Protein AF-0000000082374879 (afdb_homodimer)

Structure (mmCIF, N/CA/C/O backbone):
data_AF-0000000082374879-model_v1
#
loop_
_entity.id
_entity.type
_entity.pdbx_description
1 polymer 'Uncharacterized protein'
#
loop_
_atom_site.group_PDB
_atom_site.id
_atom_site.type_symbol
_atom_site.label_atom_id
_atom_site.label_alt_id
_atom_site.label_comp_id
_atom_site.label_asym_id
_atom_site.label_entity_id
_atom_site.label_seq_id
_atom_site.pdbx_PDB_ins_code
_atom_site.Cartn_x
_atom_site.Cartn_y
_atom_site.Cartn_z
_atom_site.occupancy
_atom_site.B_iso_or_equiv
_atom_site.auth_seq_id
_atom_site.auth_comp_id
_atom_site.auth_asym_id
_atom_site.auth_atom_id
_atom_site.pdbx_PDB_model_num
ATOM 1 N N . MET A 1 1 ? -19.125 17.047 -4.32 1 37.84 1 MET A N 1
ATOM 2 C CA . MET A 1 1 ? -17.891 16.422 -4.824 1 37.84 1 MET A CA 1
ATOM 3 C C . MET A 1 1 ? -17 17.469 -5.488 1 37.84 1 MET A C 1
ATOM 5 O O . MET A 1 1 ? -15.773 17.453 -5.301 1 37.84 1 MET A O 1
ATOM 9 N N . ALA A 1 2 ? -17.703 18.297 -6.137 1 49.97 2 ALA A N 1
ATOM 10 C CA . ALA A 1 2 ? -17.125 19.359 -6.949 1 49.97 2 ALA A CA 1
ATOM 11 C C . ALA A 1 2 ? -16.422 20.406 -6.074 1 49.97 2 ALA A C 1
ATOM 13 O O . ALA A 1 2 ? -15.359 20.906 -6.43 1 49.97 2 ALA A O 1
ATOM 14 N N . GLY A 1 3 ? -17.031 20.438 -5.004 1 45.62 3 GLY A N 1
ATOM 15 C CA . GLY A 1 3 ? -16.562 21.531 -4.164 1 45.62 3 GLY A CA 1
ATOM 16 C C . GLY A 1 3 ? -15.219 21.25 -3.516 1 45.62 3 GLY A C 1
ATOM 17 O O . GLY A 1 3 ? -14.375 22.156 -3.42 1 45.62 3 GLY A O 1
ATOM 18 N N . TRP A 1 4 ? -15.102 20.078 -2.977 1 50.03 4 TRP A N 1
ATOM 19 C CA . TRP A 1 4 ? -13.812 19.766 -2.359 1 50.03 4 TRP A CA 1
ATOM 20 C C . TRP A 1 4 ? -12.695 19.828 -3.389 1 50.03 4 TRP A C 1
ATOM 22 O O . TRP A 1 4 ? -11.609 20.328 -3.107 1 50.03 4 TRP A O 1
ATOM 32 N N . VAL A 1 5 ? -12.977 19.297 -4.527 1 53.19 5 VAL A N 1
ATOM 33 C CA . VAL A 1 5 ? -12.023 19.359 -5.625 1 53.19 5 VAL A CA 1
ATOM 34 C C . VAL A 1 5 ? -11.656 20.812 -5.906 1 53.19 5 VAL A C 1
ATOM 36 O O . VAL A 1 5 ? -10.492 21.141 -6.145 1 53.19 5 VAL A O 1
ATOM 39 N N . SER A 1 6 ? -12.695 21.516 -5.836 1 51.91 6 SER A N 1
ATOM 40 C CA . SER A 1 6 ? -12.469 22.938 -6.109 1 51.91 6 SER A CA 1
ATOM 41 C C . SER A 1 6 ? -11.594 23.578 -5.035 1 51.91 6 SER A C 1
ATOM 43 O O . SER A 1 6 ? -10.711 24.375 -5.34 1 51.91 6 SER A O 1
ATOM 45 N N . GLY A 1 7 ? -11.844 23.203 -3.895 1 47.69 7 GLY A N 1
ATOM 46 C CA . GLY A 1 7 ? -11.031 23.734 -2.816 1 47.69 7 GLY A CA 1
ATOM 47 C C . GLY A 1 7 ? -9.586 23.266 -2.857 1 47.69 7 GLY A C 1
ATOM 48 O O . GLY A 1 7 ? -8.664 24.047 -2.631 1 47.69 7 GLY A O 1
ATOM 49 N N . MET A 1 8 ? -9.477 22.016 -3.121 1 53.06 8 MET A N 1
ATOM 50 C CA . MET A 1 8 ? -8.117 21.5 -3.258 1 53.06 8 MET A CA 1
ATOM 51 C C . MET A 1 8 ? -7.395 22.172 -4.422 1 53.06 8 MET A C 1
ATOM 53 O O . MET A 1 8 ? -6.195 22.453 -4.336 1 53.06 8 MET A O 1
ATOM 57 N N . ARG A 1 9 ? -8.148 22.281 -5.531 1 53.12 9 ARG A N 1
ATOM 58 C CA . ARG A 1 9 ? -7.605 22.984 -6.691 1 53.12 9 ARG A CA 1
ATOM 59 C C . ARG A 1 9 ? -7.105 24.375 -6.312 1 53.12 9 ARG A C 1
ATOM 61 O O . ARG A 1 9 ? -6.059 24.812 -6.793 1 53.12 9 ARG A O 1
ATOM 68 N N . GLU A 1 10 ? -7.855 25 -5.52 1 53.22 10 GLU A N 1
ATOM 69 C CA . GLU A 1 10 ? -7.48 26.344 -5.113 1 53.22 10 GLU A CA 1
ATOM 70 C C . GLU A 1 10 ? -6.293 26.328 -4.156 1 53.22 10 GLU A C 1
ATOM 72 O O . GLU A 1 10 ? -5.43 27.203 -4.215 1 53.22 10 GLU A O 1
ATOM 77 N N . ALA A 1 11 ? -6.375 25.375 -3.328 1 49.66 11 ALA A N 1
ATOM 78 C CA . ALA A 1 11 ? -5.332 25.344 -2.309 1 49.66 11 ALA A CA 1
ATOM 79 C C . ALA A 1 11 ? -4.043 24.734 -2.863 1 49.66 11 ALA A C 1
ATOM 81 O O . ALA A 1 11 ? -2.947 25.219 -2.557 1 49.66 11 ALA A O 1
ATOM 82 N N . PHE A 1 12 ? -4.145 23.734 -3.605 1 55.62 12 PHE A N 1
ATOM 83 C CA . PHE A 1 12 ? -2.92 23.062 -4.012 1 55.62 12 PHE A CA 1
ATOM 84 C C . PHE A 1 12 ? -2.742 23.125 -5.527 1 55.62 12 PHE A C 1
ATOM 86 O O . PHE A 1 12 ? -1.648 22.875 -6.039 1 55.62 12 PHE A O 1
ATOM 93 N N . GLY A 1 13 ? -3.617 23.672 -6.254 1 58.91 13 GLY A N 1
ATOM 94 C CA . GLY A 1 13 ? -3.52 23.906 -7.684 1 58.91 13 GLY A CA 1
ATOM 95 C C . GLY A 1 13 ? -3.883 22.688 -8.508 1 58.91 13 GLY A C 1
ATOM 96 O O . GLY A 1 13 ? -3.932 21.562 -7.992 1 58.91 13 GLY A O 1
ATOM 97 N N . ALA A 1 14 ? -4.422 22.75 -9.617 1 65.38 14 ALA A N 1
ATOM 98 C CA . ALA A 1 14 ? -4.785 21.781 -10.641 1 65.38 14 ALA A CA 1
ATOM 99 C C . ALA A 1 14 ? -3.662 20.766 -10.852 1 65.38 14 ALA A C 1
ATOM 101 O O . ALA A 1 14 ? -3.92 19.578 -11.023 1 65.38 14 ALA A O 1
ATOM 102 N N . SER A 1 15 ? -2.518 21.234 -10.656 1 66.06 15 SER A N 1
ATOM 103 C CA . SER A 1 15 ? -1.356 20.375 -10.891 1 66.06 15 SER A CA 1
ATOM 104 C C . SER A 1 15 ? -1.232 19.312 -9.805 1 66.06 15 SER A C 1
ATOM 106 O O . SER A 1 15 ? -0.869 18.172 -10.094 1 66.06 15 SER A O 1
ATOM 108 N N . PHE A 1 16 ? -1.688 19.641 -8.617 1 70.12 16 PHE A N 1
ATOM 109 C CA . PHE A 1 16 ? -1.622 18.703 -7.508 1 70.12 16 PHE A CA 1
ATOM 110 C C . PHE A 1 16 ? -2.666 17.609 -7.668 1 70.12 16 PHE A C 1
ATOM 112 O O . PHE A 1 16 ? -2.371 16.422 -7.457 1 70.12 16 PHE A O 1
ATOM 119 N N . LEU A 1 17 ? -3.742 17.984 -8.125 1 72.69 17 LEU A N 1
ATOM 120 C CA . LEU A 1 17 ? -4.824 17.031 -8.289 1 72.69 17 LEU A CA 1
ATOM 121 C C . LEU A 1 17 ? -4.484 16 -9.375 1 72.69 17 LEU A C 1
ATOM 123 O O . LEU A 1 17 ? -4.812 14.82 -9.242 1 72.69 17 LEU A O 1
ATOM 127 N N . TRP A 1 18 ? -3.861 16.547 -10.305 1 75.56 18 TRP A N 1
ATOM 128 C CA . TRP A 1 18 ? -3.441 15.648 -11.375 1 75.56 18 TRP A CA 1
ATOM 129 C C . TRP A 1 18 ? -2.404 14.648 -10.867 1 75.56 18 TRP A C 1
ATOM 131 O O . TRP A 1 18 ? -2.449 13.469 -11.219 1 75.56 18 TRP A O 1
ATOM 141 N N . LEU A 1 19 ? -1.552 15.141 -10.016 1 70.81 19 LEU A N 1
ATOM 142 C CA . LEU A 1 19 ? -0.507 14.281 -9.477 1 70.81 19 LEU A CA 1
ATOM 143 C C . LEU A 1 19 ? -1.103 13.211 -8.562 1 70.81 19 LEU A C 1
ATOM 145 O O . LEU A 1 19 ? -0.754 12.031 -8.672 1 70.81 19 LEU A O 1
ATOM 149 N N . VAL A 1 20 ? -2.066 13.695 -7.797 1 73.44 20 VAL A N 1
ATOM 150 C CA . VAL A 1 20 ? -2.736 12.781 -6.875 1 73.44 20 VAL A CA 1
ATOM 151 C C . VAL A 1 20 ? -3.498 11.719 -7.664 1 73.44 20 VAL A C 1
ATOM 153 O O . VAL A 1 20 ? -3.391 10.523 -7.371 1 73.44 20 VAL A O 1
ATOM 156 N N . SER A 1 21 ? -4.156 12.18 -8.609 1 75.5 21 SER A N 1
ATOM 157 C CA . SER A 1 21 ? -4.957 11.266 -9.414 1 75.5 21 SER A CA 1
ATOM 158 C C . SER A 1 21 ? -4.078 10.258 -10.141 1 75.5 21 SER A C 1
ATOM 160 O O . SER A 1 21 ? -4.414 9.07 -10.211 1 75.5 21 SER A O 1
ATOM 162 N N . PHE A 1 22 ? -3.018 10.734 -10.609 1 75.25 22 PHE A N 1
ATOM 163 C CA . PHE A 1 22 ? -2.107 9.883 -11.359 1 75.25 22 PHE A CA 1
ATOM 164 C C . PHE A 1 22 ? -1.499 8.812 -10.453 1 75.25 22 PHE A C 1
ATOM 166 O O . PHE A 1 22 ? -1.432 7.641 -10.828 1 75.25 22 PHE A O 1
ATOM 173 N N . ILE A 1 23 ? -1.115 9.18 -9.359 1 76.5 23 ILE A N 1
ATOM 174 C CA . ILE A 1 23 ? -0.464 8.25 -8.438 1 76.5 23 ILE A CA 1
ATOM 175 C C . ILE A 1 23 ? -1.459 7.188 -7.988 1 76.5 23 ILE A C 1
ATOM 177 O O . ILE A 1 23 ? -1.156 5.992 -8.023 1 76.5 23 ILE A O 1
ATOM 181 N N . TYR A 1 24 ? -2.629 7.598 -7.664 1 76.94 24 TYR A N 1
ATOM 182 C CA . TYR A 1 24 ? -3.607 6.645 -7.148 1 76.94 24 TYR A CA 1
ATOM 183 C C . TYR A 1 24 ? -4.129 5.746 -8.258 1 76.94 24 TYR A C 1
ATOM 185 O O . TYR A 1 24 ? -4.477 4.586 -8.023 1 76.94 24 TYR A O 1
ATOM 193 N N . PHE A 1 25 ? -4.172 6.355 -9.43 1 73.56 25 PHE A N 1
ATOM 194 C CA . PHE A 1 25 ? -4.555 5.547 -10.586 1 73.56 25 PHE A CA 1
ATOM 195 C C . PHE A 1 25 ? -3.523 4.457 -10.852 1 73.56 25 PHE A C 1
ATOM 197 O O . PHE A 1 25 ? -3.881 3.299 -11.07 1 73.56 25 PHE A O 1
ATOM 204 N N . THR A 1 26 ? -2.314 4.785 -10.797 1 75.25 26 THR A N 1
ATOM 205 C CA . THR A 1 26 ? -1.243 3.818 -11.008 1 75.25 26 THR A CA 1
ATOM 206 C C . THR A 1 26 ? -1.236 2.771 -9.898 1 75.25 26 THR A C 1
ATOM 208 O O . THR A 1 26 ? -0.986 1.591 -10.148 1 75.25 26 THR A O 1
ATOM 211 N N . GLN A 1 27 ? -1.54 3.242 -8.688 1 75.12 27 GLN A N 1
ATOM 212 C CA . GLN A 1 27 ? -1.56 2.326 -7.555 1 75.12 27 GLN A CA 1
ATOM 213 C C . GLN A 1 27 ? -2.701 1.32 -7.68 1 75.12 27 GLN A C 1
ATOM 215 O O . GLN A 1 27 ? -2.59 0.186 -7.211 1 75.12 27 GLN A O 1
ATOM 220 N N . GLY A 1 28 ? -3.809 1.771 -8.344 1 71 28 GLY A N 1
ATOM 221 C CA . GLY A 1 28 ? -4.934 0.881 -8.586 1 71 28 GLY A CA 1
ATOM 222 C C . GLY A 1 28 ? -4.594 -0.27 -9.516 1 71 28 GLY A C 1
ATOM 223 O O . GLY A 1 28 ? -5.148 -1.363 -9.383 1 71 28 GLY A O 1
ATOM 224 N N . PHE A 1 29 ? -3.6 -0.056 -10.344 1 79.81 29 PHE A N 1
ATOM 225 C CA . PHE A 1 29 ? -3.254 -1.074 -11.328 1 79.81 29 PHE A CA 1
ATOM 226 C C . PHE A 1 29 ? -2.055 -1.893 -10.859 1 79.81 29 PHE A C 1
ATOM 228 O O . PHE A 1 29 ? -1.575 -2.768 -11.586 1 79.81 29 PHE A O 1
ATOM 235 N N . ARG A 1 30 ? -1.655 -1.547 -9.719 1 86.19 30 ARG A N 1
ATOM 236 C CA . ARG A 1 30 ? -0.499 -2.238 -9.156 1 86.19 30 ARG A CA 1
ATOM 237 C C . ARG A 1 30 ? -0.755 -3.738 -9.055 1 86.19 30 ARG A C 1
ATOM 239 O O . ARG A 1 30 ? 0.166 -4.543 -9.211 1 86.19 30 ARG A O 1
ATOM 246 N N . SER A 1 31 ? -2.02 -4.121 -8.891 1 87.88 31 SER A N 1
ATOM 247 C CA . SER A 1 31 ? -2.338 -5.535 -8.719 1 87.88 31 SER A CA 1
ATOM 248 C C . SER A 1 31 ? -2.057 -6.324 -9.992 1 87.88 31 SER A C 1
ATOM 250 O O . SER A 1 31 ? -1.668 -7.492 -9.93 1 87.88 31 SER A O 1
ATOM 252 N N . PHE A 1 32 ? -2.148 -5.684 -11.156 1 90.06 32 PHE A N 1
ATOM 253 C CA . PHE A 1 32 ? -1.921 -6.371 -12.422 1 90.06 32 PHE A CA 1
ATOM 254 C C . PHE A 1 32 ? -0.459 -6.777 -12.562 1 90.06 32 PHE A C 1
ATOM 256 O O . PHE A 1 32 ? -0.158 -7.922 -12.906 1 90.06 32 PHE A O 1
ATOM 263 N N . VAL A 1 33 ? 0.365 -5.887 -12.25 1 92.06 33 VAL A N 1
ATOM 264 C CA . VAL A 1 33 ? 1.791 -6.148 -12.414 1 92.06 33 VAL A CA 1
ATOM 265 C C . VAL A 1 33 ? 2.246 -7.199 -11.406 1 92.06 33 VAL A C 1
ATOM 267 O O . VAL A 1 33 ? 3.053 -8.078 -11.734 1 92.06 33 VAL A O 1
ATOM 270 N N . TRP A 1 34 ? 1.676 -7.133 -10.289 1 92.81 34 TRP A N 1
ATOM 271 C CA . TRP A 1 34 ? 2.105 -8.07 -9.258 1 92.81 34 TRP A CA 1
ATOM 272 C C . TRP A 1 34 ? 1.562 -9.469 -9.531 1 92.81 34 TRP A C 1
ATOM 274 O O . TRP A 1 34 ? 2.203 -10.469 -9.203 1 92.81 34 TRP A O 1
ATOM 284 N N . THR A 1 35 ? 0.378 -9.523 -10.141 1 93.56 35 THR A N 1
ATOM 285 C CA . THR A 1 35 ? -0.093 -10.828 -10.594 1 93.56 35 THR A CA 1
ATOM 286 C C . THR A 1 35 ? 0.84 -11.406 -11.648 1 93.56 35 THR A C 1
ATOM 288 O O . THR A 1 35 ? 1.186 -12.594 -11.602 1 93.56 35 THR A O 1
ATOM 291 N N . ALA A 1 36 ? 1.271 -10.57 -12.555 1 93.75 36 ALA A N 1
ATOM 292 C CA . ALA A 1 36 ? 2.219 -11.016 -13.578 1 93.75 36 ALA A CA 1
ATOM 293 C C . ALA A 1 36 ? 3.523 -11.492 -12.945 1 93.75 36 ALA A C 1
ATOM 295 O O . ALA A 1 36 ? 4.105 -12.492 -13.383 1 93.75 36 ALA A O 1
ATOM 296 N N . VAL A 1 37 ? 3.957 -10.805 -11.938 1 95.5 37 VAL A N 1
ATOM 297 C CA . VAL A 1 37 ? 5.184 -11.172 -11.242 1 95.5 37 VAL A CA 1
ATOM 298 C C . VAL A 1 37 ? 5.016 -12.539 -10.578 1 95.5 37 VAL A C 1
ATOM 300 O O . VAL A 1 37 ? 5.93 -13.367 -10.609 1 95.5 37 VAL A O 1
ATOM 303 N N . SER A 1 38 ? 3.854 -12.742 -9.969 1 94.38 38 SER A N 1
ATOM 304 C CA . SER A 1 38 ? 3.604 -14.016 -9.312 1 94.38 38 SER A CA 1
ATOM 305 C C . SER A 1 38 ? 3.691 -15.172 -10.305 1 94.38 38 SER A C 1
ATOM 307 O O . SER A 1 38 ? 4.254 -16.219 -9.992 1 94.38 38 SER A O 1
ATOM 309 N N . TYR A 1 39 ? 3.164 -14.992 -11.492 1 94.25 39 TYR A N 1
ATOM 310 C CA . TYR A 1 39 ? 3.227 -16.031 -12.516 1 94.25 39 TYR A CA 1
ATOM 311 C C . TYR A 1 39 ? 4.641 -16.172 -13.07 1 94.25 39 TYR A C 1
ATOM 313 O O . TYR A 1 39 ? 5.07 -17.266 -13.422 1 94.25 39 TYR A O 1
ATOM 321 N N . GLN A 1 40 ? 5.387 -15.039 -13.18 1 95.56 40 GLN A N 1
ATOM 322 C CA . GLN A 1 40 ? 6.785 -15.094 -13.586 1 95.56 40 GLN A CA 1
ATOM 323 C C . GLN A 1 40 ? 7.605 -15.961 -12.633 1 95.56 40 GLN A C 1
ATOM 325 O O . GLN A 1 40 ? 8.406 -16.781 -13.07 1 95.56 40 GLN A O 1
ATOM 330 N N . LEU A 1 41 ? 7.395 -15.836 -11.367 1 96.38 41 LEU A N 1
ATOM 331 C CA . LEU A 1 41 ? 8.148 -16.578 -10.359 1 96.38 41 LEU A CA 1
ATOM 332 C C . LEU A 1 41 ? 7.797 -18.062 -10.398 1 96.38 41 LEU A C 1
ATOM 334 O O . LEU A 1 41 ? 8.688 -18.906 -10.328 1 96.38 41 LEU A O 1
ATOM 338 N N . LYS A 1 42 ? 6.594 -18.297 -10.586 1 93.44 42 LYS A N 1
ATOM 339 C CA . LYS A 1 42 ? 6.113 -19.672 -10.438 1 93.44 42 LYS A CA 1
ATOM 340 C C . LYS A 1 42 ? 6.211 -20.438 -11.758 1 93.44 42 LYS A C 1
ATOM 342 O O . LYS A 1 42 ? 6.789 -21.516 -11.812 1 93.44 42 LYS A O 1
ATOM 347 N N . ASP A 1 43 ? 5.723 -19.938 -12.828 1 92.38 43 ASP A N 1
ATOM 348 C CA . ASP A 1 43 ? 5.551 -20.688 -14.078 1 92.38 43 ASP A CA 1
ATOM 349 C C . ASP A 1 43 ? 6.793 -20.562 -14.961 1 92.38 43 ASP A C 1
ATOM 351 O O . ASP A 1 43 ? 7.098 -21.484 -15.734 1 92.38 43 ASP A O 1
ATOM 355 N N . ILE A 1 44 ? 7.473 -19.453 -14.898 1 94.25 44 ILE A N 1
ATOM 356 C CA . ILE A 1 44 ? 8.609 -19.25 -15.789 1 94.25 44 ILE A CA 1
ATOM 357 C C . ILE A 1 44 ? 9.906 -19.609 -15.07 1 94.25 44 ILE A C 1
ATOM 359 O O . ILE A 1 44 ? 10.672 -20.453 -15.539 1 94.25 44 ILE A O 1
ATOM 363 N N . LEU A 1 45 ? 10.094 -19.031 -13.914 1 96 45 LEU A N 1
ATOM 364 C CA . LEU A 1 45 ? 11.312 -19.312 -13.164 1 96 45 LEU A CA 1
ATOM 365 C C . LEU A 1 45 ? 11.172 -20.625 -12.375 1 96 45 LEU A C 1
ATOM 367 O O . LEU A 1 45 ? 12.164 -21.172 -11.906 1 96 45 LEU A O 1
ATOM 371 N N . LYS A 1 46 ? 9.898 -21.109 -12.18 1 95.75 46 LYS A N 1
ATOM 372 C CA . LYS A 1 46 ? 9.578 -22.359 -11.508 1 95.75 46 LYS A CA 1
ATOM 373 C C . LYS A 1 46 ? 10.188 -22.406 -10.102 1 95.75 46 LYS A C 1
ATOM 375 O O . LYS A 1 46 ? 10.797 -23.406 -9.719 1 95.75 46 LYS A O 1
ATOM 380 N N . LEU A 1 47 ? 10.07 -21.344 -9.445 1 95.25 47 LEU A N 1
ATOM 381 C CA . LEU A 1 47 ? 10.586 -21.281 -8.078 1 95.25 47 LEU A CA 1
ATOM 382 C C . LEU A 1 47 ? 9.656 -22 -7.113 1 95.25 47 LEU A C 1
ATOM 384 O O . LEU A 1 47 ? 8.445 -22.062 -7.328 1 95.25 47 LEU A O 1
ATOM 388 N N . SER A 1 48 ? 10.289 -22.547 -6.117 1 94.81 48 SER A N 1
ATOM 389 C CA . SER A 1 48 ? 9.484 -23.094 -5.02 1 94.81 48 SER A CA 1
ATOM 390 C C . SER A 1 48 ? 8.75 -21.969 -4.277 1 94.81 48 SER A C 1
ATOM 392 O O . SER A 1 48 ? 9.117 -20.797 -4.387 1 94.81 48 SER A O 1
ATOM 394 N N . PRO A 1 49 ? 7.68 -22.344 -3.521 1 93.25 49 PRO A N 1
ATOM 395 C CA . PRO A 1 49 ? 6.965 -21.328 -2.736 1 93.25 49 PRO A CA 1
ATOM 396 C C . PRO A 1 49 ? 7.883 -20.578 -1.779 1 93.25 49 PRO A C 1
ATOM 398 O O . PRO A 1 49 ? 7.734 -19.359 -1.608 1 93.25 49 PRO A O 1
ATOM 401 N N . SER A 1 50 ? 8.789 -21.266 -1.193 1 93.81 50 SER A N 1
ATOM 402 C CA . SER A 1 50 ? 9.711 -20.641 -0.259 1 93.81 50 SER A CA 1
ATOM 403 C C . SER A 1 50 ? 10.641 -19.656 -0.975 1 93.81 50 SER A C 1
ATOM 405 O O . SER A 1 50 ? 10.906 -18.562 -0.476 1 93.81 50 SER A O 1
ATOM 407 N N . ALA A 1 51 ? 11.117 -20.031 -2.137 1 95.31 51 ALA A N 1
ATOM 408 C CA . ALA A 1 51 ? 11.984 -19.156 -2.92 1 95.31 51 ALA A CA 1
ATOM 409 C C . ALA A 1 51 ? 11.219 -17.938 -3.432 1 95.31 51 ALA A C 1
ATOM 411 O O . ALA A 1 51 ? 11.734 -16.812 -3.412 1 95.31 51 ALA A O 1
ATOM 412 N N . SER A 1 52 ? 9.992 -18.203 -3.912 1 95.38 52 SER A N 1
ATOM 413 C CA . SER A 1 52 ? 9.148 -17.094 -4.359 1 95.38 52 SER A CA 1
ATOM 414 C C . SER A 1 52 ? 8.867 -16.125 -3.221 1 95.38 52 SER A C 1
ATOM 416 O O . SER A 1 52 ? 8.898 -14.906 -3.42 1 95.38 52 SER A O 1
ATOM 418 N N . GLN A 1 53 ? 8.641 -16.672 -2.035 1 94.38 53 GLN A N 1
ATOM 419 C CA . GLN A 1 53 ? 8.367 -15.82 -0.875 1 94.38 53 GLN A CA 1
ATOM 420 C C . GLN A 1 53 ? 9.578 -14.969 -0.512 1 94.38 53 GLN A C 1
ATOM 422 O O . GLN A 1 53 ? 9.43 -13.836 -0.063 1 94.38 53 GLN A O 1
ATOM 427 N N . PHE A 1 54 ? 10.68 -15.523 -0.657 1 94.75 54 PHE A N 1
ATOM 428 C CA . PHE A 1 54 ? 11.898 -14.766 -0.361 1 94.75 54 PHE A CA 1
ATOM 429 C C . PHE A 1 54 ? 12.031 -13.578 -1.3 1 94.75 54 PHE A C 1
ATOM 431 O O . PHE A 1 54 ? 12.344 -12.469 -0.862 1 94.75 54 PHE A O 1
ATOM 438 N N . VAL A 1 55 ? 11.789 -13.758 -2.578 1 95.88 55 VAL A N 1
ATOM 439 C CA . VAL A 1 55 ? 11.852 -12.68 -3.559 1 95.88 55 VAL A CA 1
ATOM 440 C C . VAL A 1 55 ? 10.852 -11.594 -3.195 1 95.88 55 VAL A C 1
ATOM 442 O O . VAL A 1 55 ? 11.195 -10.406 -3.152 1 95.88 55 VAL A O 1
ATOM 445 N N . VAL A 1 56 ? 9.672 -12.031 -2.895 1 95.12 56 VAL A N 1
ATOM 446 C CA . VAL A 1 56 ? 8.594 -11.078 -2.623 1 95.12 56 VAL A CA 1
ATOM 447 C C . VAL A 1 56 ? 8.875 -10.352 -1.311 1 95.12 56 VAL A C 1
ATOM 449 O O . VAL A 1 56 ? 8.648 -9.141 -1.206 1 95.12 56 VAL A O 1
ATOM 452 N N . SER A 1 57 ? 9.344 -11.07 -0.335 1 93.75 57 SER A N 1
ATOM 453 C CA . SER A 1 57 ? 9.672 -10.453 0.946 1 93.75 57 SER A CA 1
ATOM 454 C C . SER A 1 57 ? 10.766 -9.398 0.789 1 93.75 57 SER A C 1
ATOM 456 O O . SER A 1 57 ? 10.68 -8.312 1.357 1 93.75 57 SER A O 1
ATOM 458 N N . MET A 1 58 ? 11.734 -9.734 0.078 1 94.25 58 MET A N 1
ATOM 459 C CA . MET A 1 58 ? 12.805 -8.773 -0.188 1 94.25 58 MET A CA 1
ATOM 460 C C . MET A 1 58 ? 12.281 -7.562 -0.944 1 94.25 58 MET A C 1
ATOM 462 O O . MET A 1 58 ? 12.664 -6.43 -0.65 1 94.25 58 MET A O 1
ATOM 466 N N . ALA A 1 59 ? 11.461 -7.828 -1.875 1 94.88 59 ALA A N 1
ATOM 467 C CA . ALA A 1 59 ? 10.898 -6.758 -2.693 1 94.88 59 ALA A CA 1
ATOM 468 C C . ALA A 1 59 ? 10.055 -5.809 -1.848 1 94.88 59 ALA A C 1
ATOM 470 O O . ALA A 1 59 ? 10.008 -4.602 -2.113 1 94.88 59 ALA A O 1
ATOM 471 N N . PHE A 1 60 ? 9.453 -6.305 -0.791 1 92.69 60 PHE A N 1
ATOM 472 C CA . PHE A 1 60 ? 8.516 -5.492 -0.021 1 92.69 60 PHE A CA 1
ATOM 473 C C . PHE A 1 60 ? 9.188 -4.93 1.227 1 92.69 60 PHE A C 1
ATOM 475 O O . PHE A 1 60 ? 8.562 -4.195 1.994 1 92.69 60 PHE A O 1
ATOM 482 N N . PHE A 1 61 ? 10.43 -5.117 1.343 1 90.56 61 PHE A N 1
ATOM 483 C CA . PHE A 1 61 ? 11.188 -4.664 2.504 1 90.56 61 PHE A CA 1
ATOM 484 C C . PHE A 1 61 ? 11.094 -3.148 2.646 1 90.56 61 PHE A C 1
ATOM 486 O O . PHE A 1 61 ? 10.961 -2.631 3.758 1 90.56 61 PHE A O 1
ATOM 493 N N . PRO A 1 62 ? 11.125 -2.371 1.631 1 91.31 62 PRO A N 1
ATOM 494 C CA . PRO A 1 62 ? 11.062 -0.912 1.746 1 91.31 62 PRO A CA 1
ATOM 495 C C . PRO A 1 62 ? 9.773 -0.431 2.412 1 91.31 62 PRO A C 1
ATOM 497 O O . PRO A 1 62 ? 9.75 0.643 3.018 1 91.31 62 PRO A O 1
ATOM 500 N N . TRP A 1 63 ? 8.75 -1.155 2.328 1 89 63 TRP A N 1
ATOM 501 C CA . TRP A 1 63 ? 7.465 -0.767 2.9 1 89 63 TRP A CA 1
ATOM 502 C C . TRP A 1 63 ? 7.508 -0.822 4.426 1 89 63 TRP A C 1
ATOM 504 O O . TRP A 1 63 ? 6.66 -0.231 5.098 1 89 63 TRP A O 1
ATOM 514 N N . SER A 1 64 ? 8.461 -1.52 4.98 1 84.12 64 SER A N 1
ATOM 515 C CA . SER A 1 64 ? 8.578 -1.65 6.43 1 84.12 64 SER A CA 1
ATOM 516 C C . SER A 1 64 ? 9.125 -0.374 7.059 1 84.12 64 SER A C 1
ATOM 518 O O . SER A 1 64 ? 8.906 -0.114 8.242 1 84.12 64 SER A O 1
ATOM 520 N N . ILE A 1 65 ? 9.742 0.429 6.27 1 84.31 65 ILE A N 1
ATOM 521 C CA . ILE A 1 65 ? 10.359 1.633 6.82 1 84.31 65 ILE A CA 1
ATOM 522 C C . ILE A 1 65 ? 9.734 2.869 6.18 1 84.31 65 ILE A C 1
ATOM 524 O O . ILE A 1 65 ? 10.367 3.926 6.109 1 84.31 65 ILE A O 1
ATOM 528 N N . LYS A 1 66 ? 8.516 2.791 5.723 1 86.19 66 LYS A N 1
ATOM 529 C CA . LYS A 1 66 ? 7.891 3.832 4.906 1 86.19 66 LYS A CA 1
ATOM 530 C C . LYS A 1 66 ? 7.742 5.133 5.691 1 86.19 66 LYS A C 1
ATOM 532 O O . LYS A 1 66 ? 7.855 6.223 5.125 1 86.19 66 LYS A O 1
ATOM 537 N N . PRO A 1 67 ? 7.598 5.121 7.113 1 84.75 67 PRO A N 1
ATOM 538 C CA . PRO A 1 67 ? 7.523 6.398 7.832 1 84.75 67 PRO A CA 1
ATOM 539 C C . PRO A 1 67 ? 8.797 7.23 7.684 1 84.75 67 PRO A C 1
ATOM 541 O O . PRO A 1 67 ? 8.734 8.461 7.727 1 84.75 67 PRO A O 1
ATOM 544 N N . LEU A 1 68 ? 9.828 6.559 7.492 1 85.88 68 LEU A N 1
ATOM 545 C CA . LEU A 1 68 ? 11.117 7.238 7.348 1 85.88 68 LEU A CA 1
ATOM 546 C C . LEU A 1 68 ? 11.125 8.125 6.105 1 85.88 68 LEU A C 1
ATOM 548 O O . LEU A 1 68 ? 11.711 9.211 6.117 1 85.88 68 LEU A O 1
ATOM 552 N N . TYR A 1 69 ? 10.5 7.707 5.07 1 91.56 69 TYR A N 1
ATOM 553 C CA . TYR A 1 69 ? 10.445 8.484 3.838 1 91.56 69 TYR A CA 1
ATOM 554 C C . TYR A 1 69 ? 9.641 9.758 4.031 1 91.56 69 TYR A C 1
ATOM 556 O O . TYR A 1 69 ? 9.945 10.797 3.432 1 91.56 69 TYR A O 1
ATOM 564 N N . GLY A 1 70 ? 8.641 9.633 4.832 1 87.56 70 GLY A N 1
ATOM 565 C CA . GLY A 1 70 ? 7.84 10.797 5.156 1 87.56 70 GLY A CA 1
ATOM 566 C C . GLY A 1 70 ? 8.609 11.844 5.945 1 87.56 70 GLY A C 1
ATOM 567 O O . GLY A 1 70 ? 8.516 13.039 5.656 1 87.56 70 GLY A O 1
ATOM 568 N N . ILE A 1 71 ? 9.297 11.312 6.883 1 84.56 71 ILE A N 1
ATOM 569 C CA . ILE A 1 71 ? 10.094 12.211 7.707 1 84.56 71 ILE A CA 1
ATOM 570 C C . ILE A 1 71 ? 11.164 12.883 6.852 1 84.56 71 ILE A C 1
ATOM 572 O O . ILE A 1 71 ? 11.391 14.094 6.957 1 84.56 71 ILE A O 1
ATOM 576 N N . LEU A 1 72 ? 11.758 12.125 6.027 1 88.06 72 LEU A N 1
ATOM 577 C CA . LEU A 1 72 ? 12.797 12.633 5.141 1 88.06 72 LEU A CA 1
ATOM 578 C C . LEU A 1 72 ? 12.258 13.742 4.246 1 88.06 72 LEU A C 1
ATOM 580 O O . LEU A 1 72 ? 12.891 14.797 4.105 1 88.06 72 LEU A O 1
ATOM 584 N N . SER A 1 73 ? 11.109 13.531 3.691 1 90.56 73 SER A N 1
ATOM 585 C CA . SER A 1 73 ? 10.531 14.5 2.764 1 90.56 73 SER A CA 1
ATOM 586 C C . SER A 1 73 ? 10.055 15.75 3.494 1 90.56 73 SER A C 1
ATOM 588 O O . SER A 1 73 ? 9.977 16.828 2.9 1 90.56 73 SER A O 1
ATOM 590 N N . ASP A 1 74 ? 9.828 15.648 4.75 1 86.88 74 ASP A N 1
ATOM 591 C CA . ASP A 1 74 ? 9.32 16.781 5.527 1 86.88 74 ASP A CA 1
ATOM 592 C C . ASP A 1 74 ? 10.461 17.594 6.113 1 86.88 74 ASP A C 1
ATOM 594 O O . ASP A 1 74 ? 10.305 18.797 6.387 1 86.88 74 ASP A O 1
ATOM 598 N N . CYS A 1 75 ? 11.555 16.922 6.34 1 83.75 75 CYS A N 1
ATOM 599 C CA . CYS A 1 75 ? 12.609 17.609 7.094 1 83.75 75 CYS A CA 1
ATOM 600 C C . CYS A 1 75 ? 13.703 18.109 6.164 1 83.75 75 CYS A C 1
ATOM 602 O O . CYS A 1 75 ? 14.375 19.094 6.473 1 83.75 75 CYS A O 1
ATOM 604 N N . ILE A 1 76 ? 13.961 17.453 5.098 1 86.44 76 ILE A N 1
ATOM 605 C CA . ILE A 1 76 ? 15.078 17.797 4.227 1 86.44 76 ILE A CA 1
ATOM 606 C C . ILE A 1 76 ? 14.555 18.312 2.889 1 86.44 76 ILE A C 1
ATOM 608 O O . ILE A 1 76 ? 14.023 17.531 2.086 1 86.44 76 ILE A O 1
ATOM 612 N N . PRO A 1 77 ? 14.797 19.578 2.652 1 86.38 77 PRO A N 1
ATOM 613 C CA . PRO A 1 77 ? 14.344 20.094 1.359 1 86.38 77 PRO A CA 1
ATOM 614 C C . PRO A 1 77 ? 15.297 19.734 0.217 1 86.38 77 PRO A C 1
ATOM 616 O O . PRO A 1 77 ? 16.5 19.594 0.432 1 86.38 77 PRO A O 1
ATOM 619 N N . ILE A 1 78 ? 14.789 19.406 -0.816 1 85.56 78 ILE A N 1
ATOM 620 C CA . ILE A 1 78 ? 15.539 19.219 -2.053 1 85.56 78 ILE A CA 1
ATOM 621 C C . ILE A 1 78 ? 15.242 20.359 -3.02 1 85.56 78 ILE A C 1
ATOM 623 O O . ILE A 1 78 ? 14.102 20.531 -3.457 1 85.56 78 ILE A O 1
ATOM 627 N N . GLY A 1 79 ? 16.266 21.188 -3.385 1 85.88 79 GLY A N 1
ATOM 628 C CA . GLY A 1 79 ? 16.047 22.328 -4.258 1 85.88 79 GLY A CA 1
ATOM 629 C C . GLY A 1 79 ? 15.125 23.375 -3.668 1 85.88 79 GLY A C 1
ATOM 630 O O . GLY A 1 79 ? 14.305 23.953 -4.379 1 85.88 79 GLY A O 1
ATOM 631 N N . GLY A 1 80 ? 15.031 23.438 -2.385 1 81.5 80 GLY A N 1
ATOM 632 C CA . GLY A 1 80 ? 14.234 24.453 -1.7 1 81.5 80 GLY A CA 1
ATOM 633 C C . GLY A 1 80 ? 12.797 24.031 -1.472 1 81.5 80 GLY A C 1
ATOM 634 O O . GLY A 1 80 ? 12.023 24.75 -0.85 1 81.5 80 GLY A O 1
ATOM 635 N N . ARG A 1 81 ? 12.469 22.953 -2.045 1 84.69 81 ARG A N 1
ATOM 636 C CA . ARG A 1 81 ? 11.094 22.484 -1.873 1 84.69 81 ARG A CA 1
ATOM 637 C C . ARG A 1 81 ? 11.047 21.188 -1.081 1 84.69 81 ARG A C 1
ATOM 639 O O . ARG A 1 81 ? 11.969 20.375 -1.165 1 84.69 81 ARG A O 1
ATOM 646 N N . LYS A 1 82 ? 9.977 21.25 -0.357 1 85.81 82 LYS A N 1
ATOM 647 C CA . LYS A 1 82 ? 9.734 20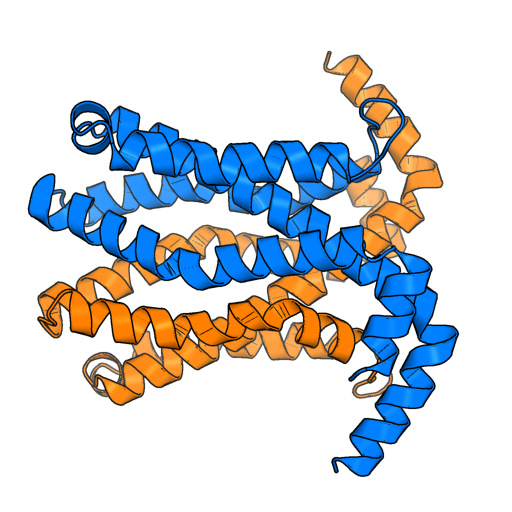.016 0.385 1 85.81 82 LYS A CA 1
ATOM 648 C C . LYS A 1 82 ? 8.711 19.141 -0.334 1 85.81 82 LYS A C 1
ATOM 650 O O . LYS A 1 82 ? 8.086 19.578 -1.304 1 85.81 82 LYS A O 1
ATOM 655 N N . ARG A 1 83 ? 8.672 17.859 -0.116 1 87.5 83 ARG A N 1
ATOM 656 C CA . ARG A 1 83 ? 7.754 16.766 -0.467 1 87.5 83 ARG A CA 1
ATOM 657 C C . ARG A 1 83 ? 7.672 16.594 -1.979 1 87.5 83 ARG A C 1
ATOM 659 O O . ARG A 1 83 ? 7.695 15.469 -2.48 1 87.5 83 ARG A O 1
ATOM 666 N N . VAL A 1 84 ? 7.59 17.797 -2.812 1 85.88 84 VAL A N 1
ATOM 667 C CA . VAL A 1 84 ? 7.316 17.703 -4.242 1 85.88 84 VAL A CA 1
ATOM 668 C C . VAL A 1 84 ? 8.477 17 -4.945 1 85.88 84 VAL A C 1
ATOM 670 O O . VAL A 1 84 ? 8.266 16.047 -5.699 1 85.88 84 VAL A O 1
ATOM 673 N N . PRO A 1 85 ? 9.68 17.438 -4.695 1 91 85 PRO A N 1
ATOM 674 C CA . PRO A 1 85 ? 10.789 16.734 -5.34 1 91 85 PRO A CA 1
ATOM 675 C C . PRO A 1 85 ? 10.852 15.258 -4.945 1 91 85 PRO A C 1
ATOM 677 O O . PRO A 1 85 ? 11.203 14.406 -5.766 1 91 85 PRO A O 1
ATOM 680 N N . TYR A 1 86 ? 10.555 14.922 -3.744 1 92.56 86 TYR A N 1
ATOM 681 C CA . TYR A 1 86 ? 10.523 13.539 -3.295 1 92.56 86 TYR A CA 1
ATOM 682 C C . TYR A 1 86 ? 9.461 12.742 -4.047 1 92.56 86 TYR A C 1
ATOM 684 O O . TYR A 1 86 ? 9.68 11.586 -4.41 1 92.56 86 TYR A O 1
ATOM 692 N N . LEU A 1 87 ? 8.359 13.367 -4.25 1 90.88 87 LEU A N 1
ATOM 693 C CA . LEU A 1 87 ? 7.266 12.703 -4.957 1 90.88 87 LEU A CA 1
ATOM 694 C C . LEU A 1 87 ? 7.648 12.422 -6.406 1 90.88 87 LEU A C 1
ATOM 696 O O . LEU A 1 87 ? 7.34 11.352 -6.938 1 90.88 87 LEU A O 1
ATOM 700 N N . VAL A 1 88 ? 8.289 13.359 -7.012 1 88.19 88 VAL A N 1
ATOM 701 C CA . VAL A 1 88 ? 8.711 13.211 -8.398 1 88.19 88 VAL A CA 1
ATOM 702 C C . VAL A 1 88 ? 9.727 12.07 -8.516 1 88.19 88 VAL A C 1
ATOM 704 O O . VAL A 1 88 ? 9.57 11.172 -9.336 1 88.19 88 VAL A O 1
ATOM 707 N N . ILE A 1 89 ? 10.688 12.086 -7.672 1 93.12 89 ILE A N 1
ATOM 708 C CA . ILE A 1 89 ? 11.719 11.062 -7.676 1 93.12 89 ILE A CA 1
ATOM 709 C C . ILE A 1 89 ? 11.102 9.695 -7.387 1 93.12 89 ILE A C 1
ATOM 711 O O . ILE A 1 89 ? 11.391 8.711 -8.07 1 93.12 89 ILE A O 1
ATOM 715 N N . ALA A 1 90 ? 10.266 9.672 -6.406 1 93.56 90 ALA A N 1
ATOM 716 C CA . ALA A 1 90 ? 9.609 8.43 -6 1 93.56 90 ALA A CA 1
ATOM 717 C C . ALA A 1 90 ? 8.766 7.859 -7.137 1 93.56 90 ALA A C 1
ATOM 719 O O . ALA A 1 90 ? 8.742 6.645 -7.352 1 93.56 90 ALA A O 1
ATOM 720 N N . THR A 1 91 ? 8.078 8.75 -7.863 1 89.06 91 THR A N 1
ATOM 721 C CA . THR A 1 91 ? 7.23 8.312 -8.961 1 89.06 91 THR A CA 1
ATOM 722 C C . THR A 1 91 ? 8.07 7.715 -10.094 1 89.06 91 THR A C 1
ATOM 724 O O . THR A 1 91 ? 7.707 6.684 -10.664 1 89.06 91 THR A O 1
ATOM 727 N N . ILE A 1 92 ? 9.117 8.281 -10.383 1 90.56 92 ILE A N 1
ATOM 728 C CA . ILE A 1 92 ? 10.016 7.773 -11.414 1 90.56 92 ILE A CA 1
ATOM 729 C C . ILE A 1 92 ? 10.578 6.418 -10.977 1 90.56 92 ILE A C 1
ATOM 731 O O . ILE A 1 92 ? 10.578 5.461 -11.758 1 90.56 92 ILE A O 1
ATOM 735 N N . LEU A 1 93 ? 11 6.359 -9.758 1 94.06 93 LEU A N 1
ATOM 736 C CA . LEU A 1 93 ? 11.578 5.125 -9.234 1 94.06 93 LEU A CA 1
ATOM 737 C C . LEU A 1 93 ? 10.539 4.012 -9.195 1 94.06 93 LEU A C 1
ATOM 739 O O . LEU A 1 93 ? 10.875 2.832 -9.305 1 94.06 93 LEU A O 1
ATOM 743 N N . SER A 1 94 ? 9.297 4.359 -9.016 1 92.81 94 SER A N 1
ATOM 744 C CA . SER A 1 94 ? 8.242 3.361 -8.93 1 92.81 94 SER A CA 1
ATOM 745 C C . SER A 1 94 ? 7.844 2.854 -10.312 1 92.81 94 SER A C 1
ATOM 747 O O . SER A 1 94 ? 7.344 1.736 -10.453 1 92.81 94 SER A O 1
ATOM 749 N N . LEU A 1 95 ? 8.078 3.633 -11.352 1 90.31 95 LEU A N 1
ATOM 750 C CA . LEU A 1 95 ? 7.586 3.293 -12.68 1 90.31 95 LEU A CA 1
ATOM 751 C C . LEU A 1 95 ? 8.695 2.693 -13.539 1 90.31 95 LEU A C 1
ATOM 753 O O . LEU A 1 95 ? 8.469 1.709 -14.242 1 90.31 95 LEU A O 1
ATOM 757 N N . PHE A 1 96 ? 9.875 3.154 -13.43 1 93.44 96 PHE A N 1
ATOM 758 C CA . PHE A 1 96 ? 10.977 2.832 -14.336 1 93.44 96 PHE A CA 1
ATOM 759 C C . PHE A 1 96 ? 11.336 1.353 -14.25 1 93.44 96 PHE A C 1
ATOM 761 O O . PHE A 1 96 ? 11.57 0.706 -15.273 1 93.44 96 PHE A O 1
ATOM 768 N N . PRO A 1 97 ? 11.391 0.788 -13.133 1 96.19 97 PRO A N 1
ATOM 769 C CA . PRO A 1 97 ? 11.734 -0.635 -13.07 1 96.19 97 PRO A CA 1
ATOM 770 C C . PRO A 1 97 ? 10.758 -1.513 -13.852 1 96.19 97 PRO A C 1
ATOM 772 O O . PRO A 1 97 ? 11.164 -2.521 -14.43 1 96.19 97 PRO A O 1
ATOM 775 N N . TRP A 1 98 ? 9.516 -1.161 -13.898 1 94.38 98 TRP A N 1
ATOM 776 C CA . TRP A 1 98 ? 8.531 -1.948 -14.641 1 94.38 98 TRP A CA 1
ATOM 777 C C . TRP A 1 98 ? 8.844 -1.945 -16.125 1 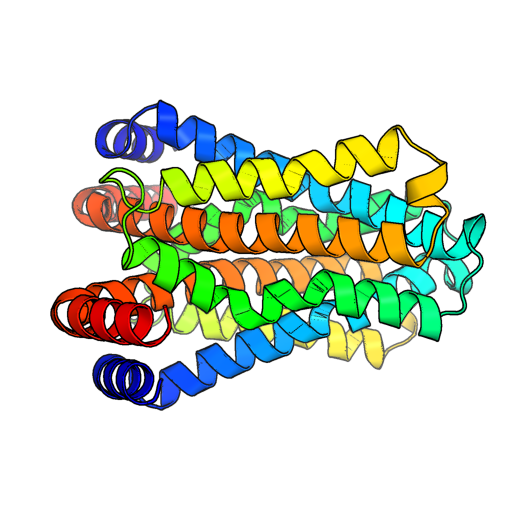94.38 98 TRP A C 1
ATOM 779 O O . TRP A 1 98 ? 8.672 -2.961 -16.812 1 94.38 98 TRP A O 1
ATOM 789 N N . VAL A 1 99 ? 9.273 -0.837 -16.609 1 93.94 99 VAL A N 1
ATOM 790 C CA . VAL A 1 99 ? 9.609 -0.724 -18.031 1 93.94 99 VAL A CA 1
ATOM 791 C C . VAL A 1 99 ? 10.781 -1.647 -18.359 1 93.94 99 VAL A C 1
ATOM 793 O O . VAL A 1 99 ? 10.742 -2.393 -19.344 1 93.94 99 VAL A O 1
ATOM 796 N N . PHE A 1 100 ? 11.766 -1.703 -17.547 1 95.5 100 PHE A N 1
ATOM 797 C CA . PHE A 1 100 ? 12.93 -2.549 -17.75 1 95.5 100 PHE A CA 1
ATOM 798 C C . PHE A 1 100 ? 12.555 -4.023 -17.672 1 95.5 100 PHE A C 1
ATOM 800 O O . PHE A 1 100 ? 12.945 -4.816 -18.531 1 95.5 100 PHE A O 1
ATOM 807 N N . LEU A 1 101 ? 11.805 -4.344 -16.703 1 96.31 101 LEU A N 1
ATOM 808 C CA . LEU A 1 101 ? 11.414 -5.738 -16.531 1 96.31 101 LEU A CA 1
ATOM 809 C C . LEU A 1 101 ? 10.469 -6.188 -17.641 1 96.31 101 LEU A C 1
ATOM 811 O O . LEU A 1 101 ? 10.469 -7.363 -18.016 1 96.31 101 LEU A O 1
ATOM 815 N N . GLY A 1 102 ? 9.672 -5.301 -18.141 1 94.56 102 GLY A N 1
ATOM 816 C CA . GLY A 1 102 ? 8.734 -5.633 -19.203 1 94.56 102 GLY A CA 1
ATOM 817 C C . GLY A 1 102 ? 9.398 -5.809 -20.562 1 94.56 102 GLY A C 1
ATOM 818 O O . GLY A 1 102 ? 8.992 -6.66 -21.359 1 94.56 102 GLY A O 1
ATOM 819 N N . VAL A 1 103 ? 10.469 -5.078 -20.812 1 94.69 103 VAL A N 1
ATOM 820 C CA . VAL A 1 103 ? 11.07 -5.047 -22.141 1 94.69 103 VAL A CA 1
ATOM 821 C C . VAL A 1 103 ? 12.25 -6.016 -22.203 1 94.69 103 VAL A C 1
ATOM 823 O O . VAL A 1 103 ? 12.461 -6.68 -23.219 1 94.69 103 VAL A O 1
ATOM 826 N N . ILE A 1 104 ? 13.023 -6.129 -21.172 1 96.25 104 ILE A N 1
ATOM 827 C CA . ILE A 1 104 ? 14.25 -6.914 -21.172 1 96.25 104 ILE A CA 1
ATOM 828 C C . ILE A 1 104 ? 14.008 -8.258 -20.484 1 96.25 104 ILE A C 1
ATOM 830 O O . ILE A 1 104 ? 13.984 -8.336 -19.25 1 96.25 104 ILE A O 1
ATOM 834 N N . SER A 1 105 ? 13.938 -9.289 -21.234 1 94.81 105 SER A N 1
ATOM 835 C CA . SER A 1 105 ? 13.625 -10.617 -20.719 1 94.81 105 SER A CA 1
ATOM 836 C C . SER A 1 105 ? 14.766 -11.172 -19.875 1 94.81 105 SER A C 1
ATOM 838 O O . SER A 1 105 ? 14.539 -11.914 -18.922 1 94.81 105 SER A O 1
ATOM 840 N N . SER A 1 106 ? 15.961 -10.773 -20.156 1 95.62 106 SER A N 1
ATOM 841 C CA . SER A 1 106 ? 17.109 -11.266 -19.406 1 95.62 106 SER A CA 1
ATOM 842 C C . SER A 1 106 ? 17.062 -10.789 -17.953 1 95.62 106 SER A C 1
ATOM 844 O O . SER A 1 106 ? 17.484 -11.508 -17.047 1 95.62 106 SER A O 1
ATOM 846 N N . LEU A 1 107 ? 16.562 -9.617 -17.75 1 94.94 107 LEU A N 1
ATOM 847 C CA . LEU A 1 107 ? 16.422 -9.078 -16.406 1 94.94 107 LEU A CA 1
ATOM 848 C C . LEU A 1 107 ? 15.289 -9.766 -15.656 1 94.94 107 LEU A C 1
ATOM 850 O O . LEU A 1 107 ? 15.422 -10.102 -14.477 1 94.94 107 LEU A O 1
ATOM 854 N N . ARG A 1 108 ? 14.242 -10.016 -16.359 1 94.81 108 ARG A N 1
ATOM 855 C CA . ARG A 1 108 ? 13.055 -10.609 -15.758 1 94.81 108 ARG A CA 1
ATOM 856 C C . ARG A 1 108 ? 13.289 -12.078 -15.422 1 94.81 108 ARG A C 1
ATOM 858 O O . ARG A 1 108 ? 12.719 -12.602 -14.461 1 94.81 108 ARG A O 1
ATOM 865 N N . ASN A 1 109 ? 14.164 -12.727 -16.203 1 96.19 109 ASN A N 1
ATOM 866 C CA . ASN A 1 109 ? 14.391 -14.156 -16.031 1 96.19 109 ASN A CA 1
ATOM 867 C C . ASN A 1 109 ? 15.555 -14.422 -15.078 1 96.19 109 ASN A C 1
ATOM 869 O O . ASN A 1 109 ? 15.852 -15.578 -14.766 1 96.19 109 ASN A O 1
ATOM 873 N N . SER A 1 110 ? 16.141 -13.383 -14.586 1 95.88 110 SER A N 1
ATOM 874 C CA . SER A 1 110 ? 17.188 -13.516 -13.586 1 95.88 110 SER A CA 1
ATOM 875 C C . SER A 1 110 ? 16.641 -13.289 -12.18 1 95.88 110 SER A C 1
ATOM 877 O O . SER A 1 110 ? 16.047 -12.25 -11.898 1 95.88 110 SER A O 1
ATOM 879 N N . TYR A 1 111 ? 16.906 -14.219 -11.367 1 96.06 111 TYR A N 1
ATOM 880 C CA . TYR A 1 111 ? 16.438 -14.18 -9.984 1 96.06 111 TYR A CA 1
ATOM 881 C C . TYR A 1 111 ? 16.906 -12.898 -9.297 1 96.06 111 TYR A C 1
ATOM 883 O O . TYR A 1 111 ? 16.094 -12.188 -8.695 1 96.06 111 TYR A O 1
ATOM 891 N N . ASN A 1 112 ? 18.141 -12.594 -9.445 1 96.31 112 ASN A N 1
ATOM 892 C CA . ASN A 1 112 ? 18.734 -11.461 -8.75 1 96.31 112 ASN A CA 1
ATOM 893 C C . ASN A 1 112 ? 18.25 -10.133 -9.32 1 96.31 112 ASN A C 1
ATOM 895 O O . ASN A 1 112 ? 17.844 -9.242 -8.57 1 96.31 112 ASN A O 1
ATOM 899 N N . PHE A 1 113 ? 18.266 -10.039 -10.609 1 97.25 113 PHE A N 1
ATOM 900 C CA . PHE A 1 113 ? 17.875 -8.781 -11.227 1 97.25 113 PHE A CA 1
ATOM 901 C C . PHE A 1 113 ? 16.391 -8.516 -11.023 1 97.25 113 PHE A C 1
ATOM 903 O O . PHE A 1 113 ? 15.992 -7.371 -10.781 1 97.25 113 PHE A O 1
ATOM 910 N N . LEU A 1 114 ? 15.609 -9.57 -11.148 1 97.88 114 LEU A N 1
ATOM 911 C CA . LEU A 1 114 ? 14.188 -9.406 -10.875 1 97.88 114 LEU A CA 1
ATOM 912 C C . LEU A 1 114 ? 13.961 -8.875 -9.461 1 97.88 114 LEU A C 1
ATOM 914 O O . LEU A 1 114 ? 13.211 -7.918 -9.266 1 97.88 114 LEU A O 1
ATOM 918 N N . THR A 1 115 ? 14.688 -9.477 -8.516 1 97.94 115 THR A N 1
ATOM 919 C CA . THR A 1 115 ? 14.547 -9.086 -7.113 1 97.94 115 THR A CA 1
ATOM 920 C C . THR A 1 115 ? 14.961 -7.637 -6.906 1 97.94 115 THR A C 1
ATOM 922 O O . THR A 1 115 ? 14.273 -6.875 -6.223 1 97.94 115 THR A O 1
ATOM 925 N N . ILE A 1 116 ? 15.992 -7.238 -7.496 1 97.81 116 ILE A N 1
ATOM 926 C CA . ILE A 1 116 ? 16.531 -5.891 -7.34 1 97.81 116 ILE A CA 1
ATOM 927 C C . ILE A 1 116 ? 15.547 -4.871 -7.914 1 97.81 116 ILE A C 1
ATOM 929 O O . ILE A 1 116 ? 15.234 -3.867 -7.27 1 97.81 116 ILE A O 1
ATOM 933 N N . PHE A 1 117 ? 15.07 -5.094 -9.109 1 98.06 117 PHE A N 1
ATOM 934 C CA . PHE A 1 117 ? 14.18 -4.141 -9.766 1 98.06 117 PHE A CA 1
ATOM 935 C C . PHE A 1 117 ? 12.836 -4.082 -9.047 1 98.06 117 PHE A C 1
ATOM 937 O O . PHE A 1 117 ? 12.234 -3.014 -8.938 1 98.06 117 PHE A O 1
ATOM 944 N N . LEU A 1 118 ? 12.383 -5.215 -8.539 1 97.12 118 LEU A N 1
ATOM 945 C CA . LEU A 1 118 ? 11.148 -5.219 -7.762 1 97.12 118 LEU A CA 1
ATOM 946 C C . LEU A 1 118 ? 11.32 -4.422 -6.473 1 97.12 118 LEU A C 1
ATOM 948 O O . LEU A 1 118 ? 10.414 -3.695 -6.059 1 97.12 118 LEU A O 1
ATOM 952 N N . THR A 1 119 ? 12.492 -4.559 -5.891 1 97.19 119 THR A N 1
ATOM 953 C CA . THR A 1 119 ? 12.773 -3.83 -4.66 1 97.19 119 THR A CA 1
ATOM 954 C C . THR A 1 119 ? 12.859 -2.33 -4.926 1 97.19 119 THR A C 1
ATOM 956 O O . THR A 1 119 ? 12.32 -1.529 -4.156 1 97.19 119 THR A O 1
ATOM 959 N N . LEU A 1 120 ? 13.484 -1.988 -5.992 1 97.25 120 LEU A N 1
ATOM 960 C CA . LEU A 1 120 ? 13.602 -0.585 -6.371 1 97.25 120 LEU A CA 1
ATOM 961 C C . LEU A 1 120 ? 12.227 0.02 -6.641 1 97.25 120 LEU A C 1
ATOM 963 O O . LEU A 1 120 ? 11.945 1.145 -6.219 1 97.25 120 LEU A O 1
ATOM 967 N N . GLN A 1 121 ? 11.445 -0.677 -7.375 1 95.56 121 GLN A N 1
ATOM 968 C CA . GLN A 1 121 ? 10.086 -0.217 -7.668 1 95.56 121 GLN A CA 1
ATOM 969 C C . GLN A 1 121 ? 9.289 -0.01 -6.387 1 95.56 121 GLN A C 1
ATOM 971 O O . GLN A 1 121 ? 8.57 0.984 -6.246 1 95.56 121 GLN A O 1
ATOM 976 N N . ASN A 1 122 ? 9.43 -0.921 -5.406 1 94.31 122 ASN A N 1
ATOM 977 C CA . ASN A 1 122 ? 8.695 -0.815 -4.148 1 94.31 122 ASN A CA 1
ATOM 978 C C . ASN A 1 122 ? 9.25 0.307 -3.273 1 94.31 122 ASN A C 1
ATOM 980 O O . ASN A 1 122 ? 8.508 0.922 -2.506 1 94.31 122 ASN A O 1
ATOM 984 N N . PHE A 1 123 ? 10.5 0.538 -3.439 1 95.94 123 PHE A N 1
ATOM 985 C CA . PHE A 1 123 ? 11.086 1.687 -2.758 1 95.94 123 PHE A CA 1
ATOM 986 C C . PHE A 1 123 ? 10.438 2.982 -3.229 1 95.94 123 PHE A C 1
ATOM 988 O O . PHE A 1 123 ? 10 3.797 -2.412 1 95.94 123 PHE A O 1
ATOM 995 N N . GLY A 1 124 ? 10.367 3.127 -4.488 1 94.62 124 GLY A N 1
ATOM 996 C CA . GLY A 1 124 ? 9.703 4.289 -5.055 1 94.62 124 GLY A CA 1
ATOM 997 C C . GLY A 1 124 ? 8.227 4.363 -4.703 1 94.62 124 GLY A C 1
ATOM 998 O O . GLY A 1 124 ? 7.723 5.43 -4.34 1 94.62 124 GLY A O 1
ATOM 999 N N . SER A 1 125 ? 7.559 3.271 -4.75 1 92.69 125 SER A N 1
ATOM 1000 C CA . SER A 1 125 ? 6.125 3.221 -4.484 1 92.69 125 SER A CA 1
ATOM 1001 C C . SER A 1 125 ? 5.816 3.562 -3.029 1 92.69 125 SER A C 1
ATOM 1003 O O . SER A 1 125 ? 4.871 4.297 -2.744 1 92.69 125 SER A O 1
ATOM 1005 N N . ALA A 1 126 ? 6.598 2.975 -2.107 1 92.25 126 ALA A N 1
ATOM 1006 C CA . ALA A 1 126 ? 6.406 3.258 -0.688 1 92.25 126 ALA A CA 1
ATOM 1007 C C . ALA A 1 126 ? 6.621 4.738 -0.388 1 92.25 126 ALA A C 1
ATOM 1009 O O . ALA A 1 126 ? 5.848 5.348 0.357 1 92.25 126 ALA A O 1
ATOM 1010 N N . MET A 1 127 ? 7.648 5.293 -0.967 1 93.94 127 MET A N 1
ATOM 1011 C CA . MET A 1 127 ? 7.93 6.711 -0.768 1 93.94 127 MET A CA 1
ATOM 1012 C C . MET A 1 127 ? 6.824 7.574 -1.361 1 93.94 127 MET A C 1
ATOM 1014 O O . MET A 1 127 ? 6.344 8.508 -0.714 1 93.94 127 MET A O 1
ATOM 1018 N N . ALA A 1 128 ? 6.441 7.25 -2.576 1 91.88 128 ALA A N 1
ATOM 1019 C CA . ALA A 1 128 ? 5.363 8 -3.209 1 91.88 128 ALA A CA 1
ATOM 1020 C C . ALA A 1 128 ? 4.082 7.934 -2.379 1 91.88 128 ALA A C 1
ATOM 1022 O O . ALA A 1 128 ? 3.383 8.938 -2.221 1 91.88 128 ALA A O 1
ATOM 1023 N N . ASP A 1 129 ? 3.828 6.82 -1.827 1 91.81 129 ASP A N 1
ATOM 1024 C CA . ASP A 1 129 ? 2.625 6.586 -1.035 1 91.81 129 ASP A CA 1
ATOM 1025 C C . ASP A 1 129 ? 2.605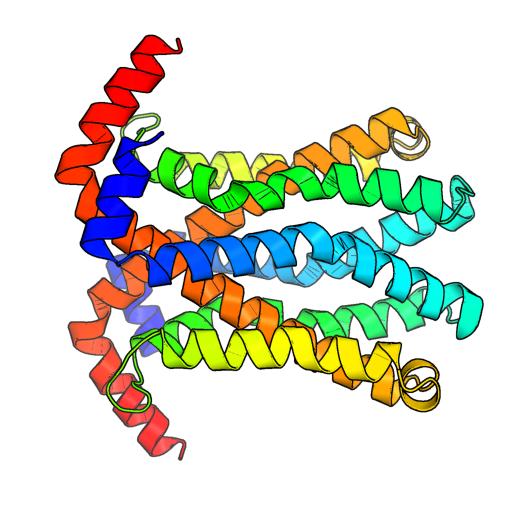 7.473 0.209 1 91.81 129 ASP A C 1
ATOM 1027 O O . ASP A 1 129 ? 1.625 8.18 0.461 1 91.81 129 ASP A O 1
ATOM 1031 N N . VAL A 1 130 ? 3.664 7.434 0.913 1 91.38 130 VAL A N 1
ATOM 1032 C CA . VAL A 1 130 ? 3.707 8.156 2.18 1 91.38 130 VAL A CA 1
ATOM 1033 C C . VAL A 1 130 ? 3.689 9.656 1.918 1 91.38 130 VAL A C 1
ATOM 1035 O O . VAL A 1 130 ? 3.035 10.414 2.641 1 91.38 130 VAL A O 1
ATOM 1038 N N . VAL A 1 131 ? 4.395 10.141 0.932 1 91.88 131 VAL A N 1
ATOM 1039 C CA . VAL A 1 131 ? 4.516 11.562 0.659 1 91.88 131 VAL A CA 1
ATOM 1040 C C . VAL A 1 131 ? 3.188 12.109 0.142 1 91.88 131 VAL A C 1
ATOM 1042 O O . VAL A 1 131 ? 2.73 13.164 0.58 1 91.88 131 VAL A O 1
ATOM 1045 N N . ILE A 1 132 ? 2.566 11.375 -0.754 1 90.81 132 ILE A N 1
ATOM 1046 C CA . ILE A 1 132 ? 1.308 11.852 -1.321 1 90.81 132 ILE A CA 1
ATOM 1047 C C . ILE A 1 132 ? 0.223 11.844 -0.246 1 90.81 132 ILE A C 1
ATOM 1049 O O . ILE A 1 132 ? -0.632 12.734 -0.214 1 90.81 132 ILE A O 1
ATOM 1053 N N . ASP A 1 133 ? 0.192 10.891 0.597 1 89.94 133 ASP A N 1
ATOM 1054 C CA . ASP A 1 133 ? -0.785 10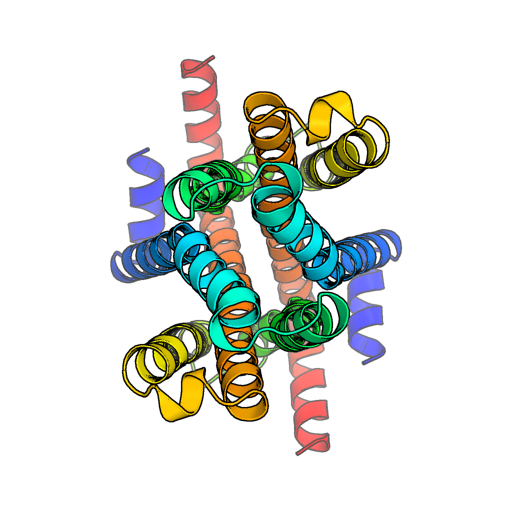.828 1.68 1 89.94 133 ASP A CA 1
ATOM 1055 C C . ASP A 1 133 ? -0.609 12 2.643 1 89.94 133 ASP A C 1
ATOM 1057 O O . ASP A 1 133 ? -1.591 12.555 3.141 1 89.94 133 ASP A O 1
ATOM 1061 N N . ALA A 1 134 ? 0.62 12.328 2.914 1 88.88 134 ALA A N 1
ATOM 1062 C CA . ALA A 1 134 ? 0.905 13.477 3.77 1 88.88 134 ALA A CA 1
ATOM 1063 C C . ALA A 1 134 ? 0.411 14.773 3.131 1 88.88 134 ALA A C 1
ATOM 1065 O O . ALA A 1 134 ? -0.152 15.633 3.812 1 88.88 134 ALA A O 1
ATOM 1066 N N . MET A 1 135 ? 0.636 14.867 1.891 1 86.25 135 MET A N 1
ATOM 1067 C CA . MET A 1 135 ? 0.219 16.062 1.177 1 86.25 135 MET A CA 1
ATOM 1068 C C . MET A 1 135 ? -1.301 16.188 1.163 1 86.25 135 MET A C 1
ATOM 1070 O O . MET A 1 135 ? -1.84 17.281 1.346 1 86.25 135 MET A O 1
ATOM 1074 N N . ILE A 1 136 ? -1.958 15.133 0.957 1 86.19 136 ILE A N 1
ATOM 1075 C CA . ILE A 1 136 ? -3.416 15.117 0.932 1 86.19 136 ILE A CA 1
ATOM 1076 C C . ILE A 1 136 ? -3.959 15.461 2.318 1 86.19 136 ILE A C 1
ATOM 1078 O O . ILE A 1 136 ? -4.891 16.266 2.449 1 86.19 136 ILE A O 1
ATOM 1082 N N . ALA A 1 137 ? -3.371 14.875 3.312 1 84.88 137 ALA A N 1
ATOM 1083 C CA . ALA A 1 137 ? -3.803 15.133 4.684 1 84.88 137 ALA A CA 1
ATOM 1084 C C . ALA A 1 137 ? -3.658 16.609 5.031 1 84.88 137 ALA A C 1
ATOM 1086 O O . ALA A 1 137 ? -4.527 17.188 5.691 1 84.88 137 ALA A O 1
ATOM 1087 N N . GLU A 1 138 ? -2.65 17.188 4.602 1 83.19 138 GLU A N 1
ATOM 1088 C CA . GLU A 1 138 ? -2.416 18.609 4.852 1 83.19 138 GLU A CA 1
ATOM 1089 C C . GLU A 1 138 ? -3.42 19.469 4.094 1 83.19 138 GLU A C 1
ATOM 1091 O O . GLU A 1 138 ? -3.904 20.469 4.625 1 83.19 138 GLU A O 1
ATOM 1096 N N . ALA A 1 139 ? -3.635 19.078 2.896 1 80.69 139 ALA A N 1
ATOM 1097 C CA . ALA A 1 139 ? -4.586 19.812 2.076 1 80.69 139 ALA A CA 1
ATOM 1098 C C . ALA A 1 139 ? -5.984 19.781 2.688 1 80.69 139 ALA A C 1
ATOM 1100 O O . ALA A 1 139 ? -6.688 20.781 2.719 1 80.69 139 ALA A O 1
ATOM 1101 N N . VAL A 1 140 ? -6.379 18.641 3.16 1 77.19 140 VAL A N 1
ATOM 1102 C CA . VAL A 1 140 ? -7.699 18.469 3.756 1 77.19 140 VAL A CA 1
ATOM 1103 C C . VAL A 1 140 ? -7.797 19.266 5.055 1 77.19 140 VAL A C 1
ATOM 1105 O O . VAL A 1 140 ? -8.82 19.891 5.332 1 77.19 140 VAL A O 1
ATOM 1108 N N . ARG A 1 141 ? -6.805 19.297 5.781 1 76.06 141 ARG A N 1
ATOM 1109 C CA . ARG A 1 141 ? -6.785 20.031 7.047 1 76.06 141 ARG A CA 1
ATOM 1110 C C . ARG A 1 141 ? -6.844 21.531 6.816 1 76.06 141 ARG A C 1
ATOM 1112 O O . ARG A 1 141 ? -7.48 22.266 7.582 1 76.06 141 ARG A O 1
ATOM 1119 N N . SER A 1 142 ? -6.152 21.875 5.883 1 73.56 142 SER A N 1
ATOM 1120 C CA . SER A 1 142 ? -6.152 23.297 5.566 1 73.56 142 SER A CA 1
ATOM 1121 C C . SER A 1 142 ? -7.527 23.766 5.098 1 73.56 142 SER A C 1
ATOM 1123 O O . SER A 1 142 ? -7.891 24.922 5.273 1 73.56 142 SER A O 1
ATOM 1125 N N . GLU A 1 143 ? -8.164 22.828 4.453 1 64.44 143 GLU A N 1
ATOM 1126 C CA . GLU A 1 143 ? -9.492 23.172 3.957 1 64.44 143 GLU A CA 1
ATOM 1127 C C . GLU A 1 143 ? -10.555 22.984 5.035 1 64.44 143 GLU A C 1
ATOM 1129 O O . GLU A 1 143 ? -11.672 23.484 4.918 1 64.44 143 GLU A O 1
ATOM 1134 N N . ARG A 1 144 ? -10.445 21.938 5.914 1 60.66 144 ARG A N 1
ATOM 1135 C CA . ARG A 1 144 ? -11.391 21.609 6.969 1 60.66 144 ARG A CA 1
ATOM 1136 C C . ARG A 1 144 ? -12.094 22.859 7.496 1 60.66 144 ARG A C 1
ATOM 1138 O O . ARG A 1 144 ? -13.273 22.797 7.859 1 60.66 144 ARG A O 1
ATOM 1145 N N . TYR A 1 145 ? -11.406 23.969 7.586 1 54 145 TYR A N 1
ATOM 1146 C CA . TYR A 1 145 ? -12.234 25.078 8.047 1 54 145 TYR A CA 1
ATOM 1147 C C . TYR A 1 145 ? -13.469 25.234 7.16 1 54 145 TYR A C 1
ATOM 1149 O O . TYR A 1 145 ? -14.555 25.562 7.645 1 54 145 TYR A O 1
ATOM 1157 N N . GLY A 1 146 ? -13.383 24.906 5.926 1 49.22 146 GLY A N 1
ATOM 1158 C CA . GLY A 1 146 ? -14.539 25.078 5.062 1 49.22 146 GLY A CA 1
ATOM 1159 C C . GLY A 1 146 ? -15.242 23.781 4.742 1 49.22 146 GLY A C 1
ATOM 1160 O O . GLY A 1 146 ? -16.469 23.703 4.789 1 49.22 146 GLY A O 1
ATOM 1161 N N . CYS A 1 147 ? -14.641 22.781 4.477 1 52.38 147 CYS A N 1
ATOM 1162 C CA . CYS A 1 147 ? -15.117 21.547 3.865 1 52.38 147 CYS A CA 1
ATOM 1163 C C . CYS A 1 147 ? -15.898 20.703 4.867 1 52.38 147 CYS A C 1
ATOM 1165 O O . CYS A 1 147 ? -16.906 20.094 4.52 1 52.38 147 CYS A O 1
ATOM 1167 N N . CYS A 1 148 ? -15.391 20.625 6.156 1 53.41 148 CYS A N 1
ATOM 1168 C CA . CYS A 1 148 ? -16.094 19.828 7.156 1 53.41 148 CYS A CA 1
ATOM 1169 C C . CYS A 1 148 ? -17.562 20.234 7.242 1 53.41 148 CYS A C 1
ATOM 1171 O O . CYS A 1 148 ? -18.438 19.391 7.395 1 53.41 148 CYS A O 1
ATOM 1173 N N . ALA A 1 149 ? -17.688 21.453 7.062 1 52.66 149 ALA A N 1
ATOM 1174 C CA . ALA A 1 149 ? -19.062 21.938 7.09 1 52.66 149 ALA A CA 1
ATOM 1175 C C . ALA A 1 149 ? -19.859 21.406 5.91 1 52.66 149 ALA A C 1
ATOM 1177 O O . ALA A 1 149 ? -21.016 21 6.07 1 52.66 149 ALA A O 1
ATOM 1178 N N . GLN A 1 150 ? -19.219 21.328 4.793 1 53.19 150 GLN A N 1
ATOM 1179 C CA . GLN A 1 150 ? -19.953 20.938 3.594 1 53.19 150 GLN A CA 1
ATOM 1180 C C . GLN A 1 150 ? -20.141 19.422 3.539 1 53.19 150 GLN A C 1
ATOM 1182 O O . GLN A 1 150 ? -21.203 18.953 3.135 1 53.19 150 GLN A O 1
ATOM 1187 N N . LEU A 1 151 ? -19.172 18.719 3.898 1 53.34 151 LEU A N 1
ATOM 1188 C CA . LEU A 1 151 ? -19.297 17.266 3.896 1 53.34 151 LEU A CA 1
ATOM 1189 C C . LEU A 1 151 ? -20.359 16.812 4.898 1 53.34 151 LEU A C 1
ATOM 1191 O O . LEU A 1 151 ? -21.141 15.906 4.613 1 53.34 151 LEU A O 1
ATOM 1195 N N . HIS A 1 152 ? -20.266 17.406 6.098 1 52.25 152 HIS A N 1
ATOM 1196 C CA . HIS A 1 152 ? -21.359 17.156 7.043 1 52.25 152 HIS A CA 1
ATOM 1197 C C . HIS A 1 152 ? -22.719 17.422 6.41 1 52.25 152 HIS A C 1
ATOM 1199 O O . HIS A 1 152 ? -23.656 16.656 6.598 1 52.25 152 HIS A O 1
ATOM 1205 N N . LEU A 1 153 ? -22.672 18.453 5.684 1 49.94 153 LEU A N 1
ATOM 1206 C CA . LEU A 1 153 ? -23.922 18.781 5.023 1 49.94 153 LEU A CA 1
ATOM 1207 C C . LEU A 1 153 ? -24.281 17.719 3.988 1 49.94 153 LEU A C 1
ATOM 1209 O O . LEU A 1 153 ? -25.438 17.297 3.891 1 49.94 153 LEU A O 1
ATOM 1213 N N . LYS A 1 154 ? -23.297 17.328 3.234 1 51.47 154 LYS A N 1
ATOM 1214 C CA . LYS A 1 154 ? -23.578 16.375 2.158 1 51.47 154 LYS A CA 1
ATOM 1215 C C . LYS A 1 154 ? -23.859 14.984 2.711 1 51.47 154 LYS A C 1
ATOM 1217 O O . LYS A 1 154 ? -24.734 14.281 2.209 1 51.47 154 LYS A O 1
ATOM 1222 N N . LEU A 1 155 ? -23.078 14.602 3.66 1 48.97 155 LEU A N 1
ATOM 1223 C CA . LEU A 1 155 ? -23.391 13.336 4.309 1 48.97 155 LEU A CA 1
ATOM 1224 C C . LEU A 1 155 ? -24.781 13.367 4.926 1 48.97 155 LEU A C 1
ATOM 1226 O O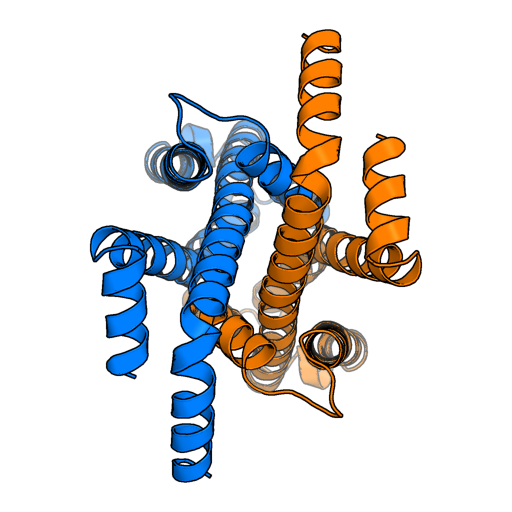 . LEU A 1 155 ? -25.484 12.352 4.941 1 48.97 155 LEU A O 1
ATOM 1230 N N . GLN A 1 156 ? -25.078 14.461 5.379 1 47.47 156 GLN A N 1
ATOM 1231 C CA . GLN A 1 156 ? -26.438 14.641 5.871 1 47.47 156 GLN A CA 1
ATOM 1232 C C . GLN A 1 156 ? -27.453 14.477 4.742 1 47.47 156 GLN A C 1
ATOM 1234 O O . GLN A 1 156 ? -28.547 13.938 4.953 1 47.47 156 GLN A O 1
ATOM 1239 N N . ILE A 1 157 ? -26.969 14.898 3.648 1 46.53 157 ILE A N 1
ATOM 1240 C CA . ILE A 1 157 ? -27.922 14.781 2.539 1 46.53 157 ILE A CA 1
ATOM 1241 C C . ILE A 1 157 ? -27.953 13.336 2.053 1 46.53 157 ILE A C 1
ATOM 1243 O O . ILE A 1 157 ? -29 12.844 1.618 1 46.53 157 ILE A O 1
ATOM 1247 N N . LEU A 1 158 ? -26.812 12.859 2.053 1 44.31 158 LEU A N 1
ATOM 1248 C CA . LEU A 1 158 ? -26.781 11.492 1.542 1 44.31 158 LEU A CA 1
ATOM 1249 C C . LEU A 1 158 ? -27.469 10.531 2.506 1 44.31 158 LEU A C 1
ATOM 1251 O O . LEU A 1 158 ? -27.938 9.461 2.1 1 44.31 158 LEU A O 1
ATOM 1255 N N . PHE A 1 159 ? -27.281 10.727 3.793 1 41.16 159 PHE A N 1
ATOM 1256 C CA . PHE A 1 159 ? -28.062 9.922 4.727 1 41.16 159 PHE A CA 1
ATOM 1257 C C . PHE A 1 159 ? -29.297 10.688 5.195 1 41.16 159 PHE A C 1
ATOM 1259 O O . PHE A 1 159 ? -29.25 11.906 5.371 1 41.16 159 PHE A O 1
ATOM 1266 N N . MET B 1 1 ? 17.906 9 16.984 1 38 1 MET B N 1
ATOM 1267 C CA . MET B 1 1 ? 16.766 8.102 16.797 1 38 1 MET B CA 1
ATOM 1268 C C . MET B 1 1 ? 15.789 8.211 17.969 1 38 1 MET B C 1
ATOM 1270 O O . MET B 1 1 ? 14.57 8.227 17.766 1 38 1 MET B O 1
ATOM 1274 N N . ALA B 1 2 ? 16.438 8.367 19.062 1 48.75 2 ALA B N 1
ATOM 1275 C CA . ALA B 1 2 ? 15.781 8.391 20.375 1 48.75 2 ALA B CA 1
ATOM 1276 C C . ALA B 1 2 ? 14.93 9.648 20.531 1 48.75 2 ALA B C 1
ATOM 1278 O O . ALA B 1 2 ? 13.828 9.594 21.094 1 48.75 2 ALA B O 1
ATOM 1279 N N . GLY B 1 3 ? 15.477 10.531 19.906 1 45.88 3 GLY B N 1
ATOM 1280 C CA . GLY B 1 3 ? 14.867 11.82 20.188 1 45.88 3 GLY B CA 1
ATOM 1281 C C . GLY B 1 3 ? 13.523 12 19.5 1 45.88 3 GLY B C 1
ATOM 1282 O O . GLY B 1 3 ? 12.586 12.539 20.094 1 45.88 3 GLY B O 1
ATOM 1283 N N . TRP B 1 4 ? 13.508 11.664 18.25 1 50.38 4 TRP B N 1
ATOM 1284 C CA . TRP B 1 4 ? 12.227 11.82 17.578 1 50.38 4 TRP B CA 1
ATOM 1285 C C . TRP B 1 4 ? 11.156 10.938 18.219 1 50.38 4 TRP B C 1
ATOM 1287 O O . TRP B 1 4 ? 10.016 11.367 18.391 1 50.38 4 TRP B O 1
ATOM 1297 N N . VAL B 1 5 ? 11.562 9.758 18.562 1 53.56 5 VAL B N 1
ATOM 1298 C CA . VAL B 1 5 ? 10.664 8.852 19.266 1 53.56 5 VAL B CA 1
ATOM 1299 C C . VAL B 1 5 ? 10.156 9.516 20.547 1 53.56 5 VAL B C 1
ATOM 1301 O O . VAL B 1 5 ? 8.977 9.398 20.891 1 53.56 5 VAL B O 1
ATOM 1304 N N . SER B 1 6 ? 11.125 10.125 21.094 1 52.16 6 SER B N 1
ATOM 1305 C CA . SER B 1 6 ? 10.766 10.781 22.344 1 52.16 6 SER B CA 1
ATOM 1306 C C . SER B 1 6 ? 9.773 11.914 22.109 1 52.16 6 SER B C 1
ATOM 1308 O O . SER B 1 6 ? 8.828 12.094 22.891 1 52.16 6 SER B O 1
ATOM 1310 N N . GLY B 1 7 ? 10.016 12.586 21.109 1 48.25 7 GLY B N 1
ATOM 1311 C CA . GLY B 1 7 ? 9.102 13.672 20.812 1 48.25 7 GLY B CA 1
ATOM 1312 C C . GLY B 1 7 ? 7.719 13.195 20.406 1 48.25 7 GLY B C 1
ATOM 1313 O O . GLY B 1 7 ? 6.707 13.758 20.828 1 48.25 7 GLY B O 1
ATOM 1314 N N . MET B 1 8 ? 7.734 12.203 19.609 1 53.66 8 MET B N 1
ATOM 1315 C CA . MET B 1 8 ? 6.445 11.625 19.234 1 53.66 8 MET B CA 1
ATOM 1316 C C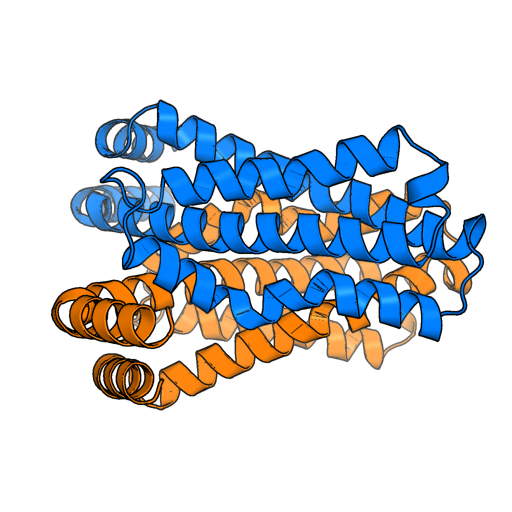 . MET B 1 8 ? 5.719 11.086 20.469 1 53.66 8 MET B C 1
ATOM 1318 O O . MET B 1 8 ? 4.496 11.203 20.562 1 53.66 8 MET B O 1
ATOM 1322 N N . ARG B 1 9 ? 6.523 10.383 21.281 1 53.38 9 ARG B N 1
ATOM 1323 C CA . ARG B 1 9 ? 5.973 9.867 22.531 1 53.38 9 ARG B CA 1
ATOM 1324 C C . ARG B 1 9 ? 5.316 10.977 23.344 1 53.38 9 ARG B C 1
ATOM 1326 O O . ARG B 1 9 ? 4.258 10.781 23.953 1 53.38 9 ARG B O 1
ATOM 1333 N N . GLU B 1 10 ? 5.941 12.07 23.344 1 53.5 10 GLU B N 1
ATOM 1334 C CA . GLU B 1 10 ? 5.414 13.195 24.109 1 53.5 10 GLU B CA 1
ATOM 1335 C C . GLU B 1 10 ? 4.188 13.797 23.438 1 53.5 10 GLU B C 1
ATOM 1337 O O . GLU B 1 10 ? 3.242 14.219 24.109 1 53.5 10 GLU B O 1
ATOM 1342 N N . ALA B 1 11 ? 4.332 13.836 22.172 1 50.28 11 ALA B N 1
ATOM 1343 C CA . ALA B 1 11 ? 3.246 14.492 21.453 1 50.28 11 ALA B CA 1
ATOM 1344 C C . ALA B 1 11 ? 2.049 13.562 21.281 1 50.28 11 ALA B C 1
ATOM 1346 O O . ALA B 1 11 ? 0.899 13.984 21.406 1 50.28 11 ALA B O 1
ATOM 1347 N N . PHE B 1 12 ? 2.293 12.352 21 1 56.12 12 PHE B N 1
ATOM 1348 C CA . PHE B 1 12 ? 1.169 11.484 20.672 1 56.12 12 PHE B CA 1
ATOM 1349 C C . PHE B 1 12 ? 1.063 10.344 21.672 1 56.12 12 PHE B C 1
ATOM 1351 O O . PHE B 1 12 ? 0.028 9.68 21.766 1 56.12 12 PHE B O 1
ATOM 1358 N N . GLY B 1 13 ? 1.924 10.242 22.594 1 59.25 13 GLY B N 1
ATOM 1359 C CA . GLY B 1 13 ? 1.88 9.273 23.672 1 59.25 13 GLY B CA 1
ATOM 1360 C C . GLY B 1 13 ? 2.4 7.906 23.281 1 59.25 13 GLY B C 1
ATOM 1361 O O . GLY B 1 13 ? 2.545 7.609 22.094 1 59.25 13 GLY B O 1
ATOM 1362 N N . ALA B 1 14 ? 2.965 7.145 24.078 1 65.56 14 ALA B N 1
ATOM 1363 C CA . ALA B 1 14 ? 3.471 5.777 23.984 1 65.56 14 ALA B CA 1
ATOM 1364 C C . ALA B 1 14 ? 2.471 4.871 23.281 1 65.56 14 ALA B C 1
ATOM 1366 O O . ALA B 1 14 ? 2.857 4.016 22.484 1 65.56 14 ALA B O 1
ATOM 1367 N N . SER B 1 15 ? 1.281 5.195 23.453 1 66.06 15 SER B N 1
ATOM 1368 C CA . SER B 1 15 ? 0.228 4.367 22.875 1 66.06 15 SER B CA 1
ATOM 1369 C C . SER B 1 15 ? 0.168 4.523 21.359 1 66.06 15 SER B C 1
ATOM 1371 O O . SER B 1 15 ? -0.063 3.553 20.641 1 66.06 15 SER B O 1
ATOM 1373 N N . PHE B 1 16 ? 0.529 5.699 20.891 1 69.75 16 PHE B N 1
ATOM 1374 C CA . PHE B 1 16 ? 0.509 5.965 19.453 1 69.75 16 PHE B CA 1
ATOM 1375 C C . PHE B 1 16 ? 1.667 5.258 18.766 1 69.75 16 PHE B C 1
ATOM 1377 O O . PHE B 1 16 ? 1.486 4.656 17.703 1 69.75 16 PHE B O 1
ATOM 1384 N N . LEU B 1 17 ? 2.717 5.254 19.406 1 72.62 17 LEU B N 1
ATOM 1385 C CA . LEU B 1 17 ? 3.898 4.633 18.812 1 72.62 17 LEU B CA 1
ATOM 1386 C C . LEU B 1 17 ? 3.715 3.125 18.688 1 72.62 17 LEU B C 1
ATOM 1388 O O . LEU B 1 17 ? 4.156 2.521 17.719 1 72.62 17 LEU B O 1
ATOM 1392 N N . TRP B 1 18 ? 3.084 2.68 19.672 1 75.5 18 TRP B N 1
ATOM 1393 C CA . TRP B 1 18 ? 2.807 1.248 19.625 1 75.5 18 TRP B CA 1
ATOM 1394 C C . TRP B 1 18 ? 1.855 0.916 18.469 1 75.5 18 TRP B C 1
ATOM 1396 O O . TRP B 1 18 ? 2.037 -0.087 17.781 1 75.5 18 TRP B O 1
ATOM 1406 N N . LEU B 1 19 ? 0.924 1.8 18.281 1 70.81 19 LEU B N 1
ATOM 1407 C CA . LEU B 1 19 ? -0.049 1.574 17.219 1 70.81 19 LEU B CA 1
ATOM 1408 C C . LEU B 1 19 ? 0.613 1.671 15.852 1 70.81 19 LEU B C 1
ATOM 1410 O O . LEU B 1 19 ? 0.395 0.815 14.984 1 70.81 19 LEU B O 1
ATOM 1414 N N . VAL B 1 20 ? 1.49 2.66 15.781 1 73.12 20 VAL B N 1
ATOM 1415 C CA . VAL B 1 20 ? 2.211 2.867 14.531 1 73.12 20 VAL B CA 1
ATOM 1416 C C . VAL B 1 20 ? 3.107 1.666 14.242 1 73.12 20 VAL B C 1
ATOM 1418 O O . VAL B 1 20 ? 3.111 1.138 13.133 1 73.12 20 VAL B O 1
ATOM 1421 N N . SER B 1 21 ? 3.744 1.288 15.227 1 75.56 21 SER B N 1
ATOM 1422 C CA . SER B 1 21 ? 4.668 0.167 15.078 1 75.56 21 SER B CA 1
ATOM 1423 C C . SER B 1 21 ? 3.926 -1.112 14.703 1 75.56 21 SER B C 1
ATOM 1425 O O . SER B 1 21 ? 4.383 -1.875 13.852 1 75.56 21 SER B O 1
ATOM 1427 N N . PHE B 1 22 ? 2.846 -1.277 15.312 1 75.31 22 PHE B N 1
ATOM 1428 C CA . PHE B 1 22 ? 2.059 -2.48 15.078 1 75.31 22 PHE B CA 1
ATOM 1429 C C . PHE B 1 22 ? 1.527 -2.504 13.648 1 75.31 22 PHE B C 1
ATOM 1431 O O . PHE B 1 22 ? 1.59 -3.533 12.969 1 75.31 22 PHE B O 1
ATOM 1438 N N . ILE B 1 23 ? 1.07 -1.459 13.211 1 76.44 23 ILE B N 1
ATOM 1439 C CA . ILE B 1 23 ? 0.483 -1.38 11.883 1 76.44 23 ILE B CA 1
ATOM 1440 C C . ILE B 1 23 ? 1.565 -1.603 10.828 1 76.44 23 ILE B C 1
ATOM 1442 O O . ILE B 1 23 ? 1.388 -2.402 9.906 1 76.44 23 ILE B O 1
ATOM 1446 N N . TYR B 1 24 ? 2.672 -0.986 11.016 1 76.88 24 TYR B N 1
ATOM 1447 C CA . TYR B 1 24 ? 3.725 -1.094 10.008 1 76.88 24 TYR B CA 1
ATOM 1448 C C . TYR B 1 24 ? 4.367 -2.475 10.039 1 76.88 24 TYR B C 1
ATOM 1450 O O . TYR B 1 24 ? 4.82 -2.979 9.008 1 76.88 24 TYR B O 1
ATOM 1458 N N . PHE B 1 25 ? 4.383 -3 11.25 1 73.69 25 PHE B N 1
ATOM 1459 C CA . PHE B 1 25 ? 4.883 -4.363 11.367 1 73.69 25 PHE B CA 1
ATOM 1460 C C . PHE B 1 25 ? 3.975 -5.34 10.633 1 73.69 25 PHE B C 1
ATOM 1462 O O . PHE B 1 25 ? 4.453 -6.203 9.891 1 73.69 25 PHE B O 1
ATOM 1469 N N . THR B 1 26 ? 2.746 -5.199 10.773 1 75.25 26 THR B N 1
ATOM 1470 C CA . THR B 1 26 ? 1.782 -6.059 10.094 1 75.25 26 THR B CA 1
ATOM 1471 C C . THR B 1 26 ? 1.841 -5.848 8.586 1 75.25 26 THR B C 1
ATOM 1473 O O . THR B 1 26 ? 1.725 -6.805 7.816 1 75.25 26 THR B O 1
ATOM 1476 N N . GLN B 1 27 ? 2.037 -4.594 8.211 1 75.12 27 GLN B N 1
ATOM 1477 C CA . GLN B 1 27 ? 2.107 -4.277 6.785 1 75.12 27 GLN B CA 1
ATOM 1478 C C . GLN B 1 27 ? 3.35 -4.895 6.145 1 75.12 27 GLN B C 1
ATOM 1480 O O . GLN B 1 27 ? 3.336 -5.242 4.965 1 75.12 27 GLN B O 1
ATOM 1485 N N . GLY B 1 28 ? 4.434 -5.031 6.973 1 71.31 28 GLY B N 1
ATOM 1486 C CA . GLY B 1 28 ? 5.652 -5.668 6.5 1 71.31 28 GLY B CA 1
ATOM 1487 C C . GLY B 1 28 ? 5.465 -7.137 6.168 1 71.31 28 GLY B C 1
ATOM 1488 O O . GLY B 1 28 ? 6.121 -7.664 5.27 1 71.31 28 GLY B O 1
ATOM 1489 N N . PHE B 1 29 ? 4.477 -7.738 6.789 1 79.94 29 PHE B N 1
ATOM 1490 C CA . PHE B 1 29 ? 4.273 -9.172 6.598 1 79.94 29 PHE B CA 1
ATOM 1491 C C . PHE B 1 29 ? 3.146 -9.43 5.605 1 79.94 29 PHE B C 1
ATOM 1493 O O . PHE B 1 29 ? 2.793 -10.586 5.348 1 79.94 29 PHE B O 1
ATOM 1500 N N . ARG B 1 30 ? 2.668 -8.375 5.141 1 86.12 30 ARG B N 1
ATOM 1501 C CA . ARG B 1 30 ? 1.562 -8.477 4.191 1 86.12 30 ARG B CA 1
ATOM 1502 C C . ARG B 1 30 ? 1.958 -9.312 2.979 1 86.12 30 ARG B C 1
ATOM 1504 O O . ARG B 1 30 ? 1.125 -10.016 2.406 1 86.12 30 ARG B O 1
ATOM 1511 N N . SER B 1 31 ? 3.248 -9.289 2.629 1 87.88 31 SER B N 1
ATOM 1512 C CA . SER B 1 31 ? 3.693 -10.008 1.442 1 87.88 31 SER B CA 1
ATOM 1513 C C . SER B 1 31 ? 3.547 -11.516 1.625 1 87.88 31 SER B C 1
ATOM 1515 O O . SER B 1 31 ? 3.27 -12.234 0.666 1 87.88 31 SER B O 1
ATOM 1517 N N . PHE B 1 32 ? 3.623 -12.016 2.867 1 90.06 32 PHE B N 1
ATOM 1518 C CA . PHE B 1 32 ? 3.516 -13.445 3.127 1 90.06 32 PHE B CA 1
ATOM 1519 C C . PHE B 1 32 ? 2.105 -13.945 2.834 1 90.06 32 PHE B C 1
ATOM 1521 O O . PHE B 1 32 ? 1.93 -14.961 2.158 1 90.06 32 PHE B O 1
ATOM 1528 N N . VAL B 1 33 ? 1.198 -13.227 3.277 1 92.12 33 VAL B N 1
ATOM 1529 C CA . VAL B 1 33 ? -0.189 -13.648 3.117 1 92.12 33 VAL B CA 1
ATOM 1530 C C . VAL B 1 33 ? -0.585 -13.57 1.645 1 92.12 33 VAL B C 1
ATOM 1532 O O . VAL B 1 33 ? -1.285 -14.453 1.137 1 92.12 33 VAL B O 1
ATOM 1535 N N . TRP B 1 34 ? -0.077 -12.609 1.021 1 92.75 34 TRP B N 1
ATOM 1536 C CA . TRP B 1 34 ? -0.459 -12.445 -0.377 1 92.75 34 TRP B CA 1
ATOM 1537 C C . TRP B 1 34 ? 0.225 -13.477 -1.26 1 92.75 34 TRP B C 1
ATOM 1539 O O . TRP B 1 34 ? -0.332 -13.906 -2.273 1 92.75 34 TRP B O 1
ATOM 1549 N N . THR B 1 35 ? 1.435 -13.875 -0.86 1 93.62 35 THR B N 1
ATOM 1550 C CA . THR B 1 35 ? 2.047 -14.992 -1.565 1 93.62 35 THR B CA 1
ATOM 1551 C C . THR B 1 35 ? 1.218 -16.266 -1.385 1 93.62 35 THR B C 1
ATOM 1553 O O . THR B 1 35 ? 0.983 -17 -2.346 1 93.62 35 THR B O 1
ATOM 1556 N N . ALA B 1 36 ? 0.743 -16.484 -0.189 1 93.81 36 ALA B N 1
ATOM 1557 C CA . ALA B 1 36 ? -0.113 -17.641 0.068 1 93.81 36 ALA B CA 1
ATOM 1558 C C . ALA B 1 36 ? -1.394 -17.578 -0.76 1 93.81 36 ALA B C 1
ATOM 1560 O O . ALA B 1 36 ? -1.859 -18.594 -1.283 1 93.81 36 ALA B O 1
ATOM 1561 N N . VAL B 1 37 ? -1.936 -16.406 -0.88 1 95.56 37 VAL B N 1
ATOM 1562 C CA . VAL B 1 37 ? -3.154 -16.219 -1.659 1 95.56 37 VAL B CA 1
ATOM 1563 C C . VAL B 1 37 ? -2.887 -16.547 -3.127 1 95.56 37 VAL B C 1
ATOM 1565 O O . VAL B 1 37 ? -3.715 -17.172 -3.789 1 95.56 37 VAL B O 1
ATOM 1568 N N . SER B 1 38 ? -1.74 -16.078 -3.623 1 94.44 38 SER B N 1
ATOM 1569 C CA . SER B 1 38 ? -1.4 -16.359 -5.016 1 94.44 38 SER B CA 1
ATOM 1570 C C . SER B 1 38 ? -1.337 -17.859 -5.289 1 94.44 38 SER B C 1
ATOM 1572 O O . SER B 1 38 ? -1.815 -18.328 -6.324 1 94.44 38 SER B O 1
ATOM 1574 N N . TYR B 1 39 ? -0.772 -18.609 -4.375 1 94.31 39 TYR B N 1
ATOM 1575 C CA . TYR B 1 39 ? -0.694 -20.062 -4.535 1 94.31 39 TYR B CA 1
ATOM 1576 C C . TYR B 1 39 ? -2.066 -20.703 -4.363 1 94.31 39 TYR B C 1
ATOM 1578 O O . TYR B 1 39 ? -2.377 -21.703 -5.012 1 94.31 39 TYR B O 1
ATOM 1586 N N . GLN B 1 40 ? -2.908 -20.156 -3.438 1 95.5 40 GLN B N 1
ATOM 1587 C CA . GLN B 1 40 ? -4.277 -20.641 -3.281 1 95.5 40 GLN B CA 1
ATOM 1588 C C . GLN B 1 40 ? -5.055 -20.516 -4.59 1 95.5 40 GLN B C 1
ATOM 1590 O O . GLN B 1 40 ? -5.758 -21.453 -4.988 1 95.5 40 GLN B O 1
ATOM 1595 N N . LEU B 1 41 ? -4.914 -19.438 -5.281 1 96.31 41 LEU B N 1
ATOM 1596 C CA . LEU B 1 41 ? -5.641 -19.188 -6.523 1 96.31 41 LEU B CA 1
ATOM 1597 C C . LEU B 1 41 ? -5.156 -20.109 -7.633 1 96.31 41 LEU B C 1
ATOM 1599 O O . LEU B 1 41 ? -5.965 -20.672 -8.375 1 96.31 41 LEU B O 1
ATOM 1603 N N . LYS B 1 42 ? -3.926 -20.297 -7.652 1 93.44 42 LYS B N 1
ATOM 1604 C CA . LYS B 1 42 ? -3.334 -21 -8.789 1 93.44 42 LYS B CA 1
ATOM 1605 C C . LYS B 1 42 ? -3.295 -22.5 -8.547 1 93.44 42 LYS B C 1
ATOM 1607 O O . LYS B 1 42 ? -3.773 -23.281 -9.375 1 93.44 42 LYS B O 1
ATOM 1612 N N . ASP B 1 43 ? -2.809 -22.984 -7.465 1 92.5 43 ASP B N 1
ATOM 1613 C CA . ASP B 1 43 ? -2.51 -24.391 -7.238 1 92.5 43 ASP B CA 1
ATOM 1614 C C . ASP B 1 43 ? -3.713 -25.125 -6.645 1 92.5 43 ASP B C 1
ATOM 1616 O O . ASP B 1 43 ? -3.895 -26.312 -6.871 1 92.5 43 ASP B O 1
ATOM 1620 N N . ILE B 1 44 ? -4.5 -24.438 -5.859 1 94.38 44 ILE B N 1
ATOM 1621 C CA . ILE B 1 44 ? -5.609 -25.109 -5.184 1 94.38 44 ILE B CA 1
ATOM 1622 C C . ILE B 1 44 ? -6.898 -24.891 -5.973 1 94.38 44 ILE B C 1
ATOM 1624 O O . ILE B 1 44 ? -7.559 -25.859 -6.367 1 94.38 44 ILE B O 1
ATOM 1628 N N . LEU B 1 45 ? -7.191 -23.656 -6.273 1 96.06 45 LEU B N 1
ATOM 1629 C CA . LEU B 1 45 ? -8.414 -23.375 -7.023 1 96.06 45 LEU B CA 1
ATOM 1630 C C . LEU B 1 45 ? -8.188 -23.562 -8.516 1 96.06 45 LEU B C 1
ATOM 1632 O O . LEU B 1 45 ? -9.141 -23.641 -9.289 1 96.06 45 LEU B O 1
ATOM 1636 N N . LYS B 1 46 ? -6.887 -23.594 -8.961 1 95.75 46 LYS B N 1
ATOM 1637 C CA . LYS B 1 46 ? -6.48 -23.828 -10.344 1 95.75 46 LYS B CA 1
ATOM 1638 C C . LYS B 1 46 ? -7.145 -22.828 -11.289 1 95.75 46 LYS B C 1
ATOM 1640 O O . LYS B 1 46 ? -7.672 -23.219 -12.336 1 95.75 46 LYS B O 1
ATOM 1645 N N . LEU B 1 47 ? -7.148 -21.641 -10.875 1 95.19 47 LEU B N 1
ATOM 1646 C CA . LEU B 1 47 ? -7.727 -20.594 -11.711 1 95.19 47 LEU B CA 1
ATOM 1647 C C . LEU B 1 47 ? -6.785 -20.219 -12.844 1 95.19 47 LEU B C 1
ATOM 1649 O O . LEU B 1 47 ? -5.562 -20.297 -12.695 1 95.19 47 LEU B O 1
ATOM 1653 N N . SER B 1 48 ? -7.398 -19.859 -13.922 1 94.75 48 SER B N 1
ATOM 1654 C CA . SER B 1 48 ? -6.605 -19.266 -14.992 1 94.75 48 SER B CA 1
ATOM 1655 C C . SER B 1 48 ? -6.012 -17.922 -14.57 1 94.75 48 SER B C 1
ATOM 1657 O O . SER B 1 48 ? -6.477 -17.312 -13.609 1 94.75 48 SER B O 1
ATOM 1659 N N . PRO B 1 49 ? -4.945 -17.469 -15.297 1 93.25 49 PRO B N 1
ATOM 1660 C CA . PRO B 1 49 ? -4.367 -16.156 -14.977 1 93.25 49 PRO B CA 1
ATOM 1661 C C . PRO B 1 49 ? -5.391 -15.023 -15.039 1 93.25 49 PRO B C 1
ATOM 1663 O O . PRO B 1 49 ? -5.363 -14.117 -14.195 1 93.25 49 PRO B O 1
ATOM 1666 N N . SER B 1 50 ? -6.25 -15.102 -15.984 1 93.81 50 SER B N 1
ATOM 1667 C CA . SER B 1 50 ? -7.27 -14.062 -16.125 1 93.81 50 SER B CA 1
ATOM 1668 C C . SER B 1 50 ? -8.25 -14.094 -14.961 1 93.81 50 SER B C 1
ATOM 1670 O O . SER B 1 50 ? -8.641 -13.047 -14.445 1 93.81 50 SER B O 1
ATOM 1672 N N . ALA B 1 51 ? -8.648 -15.266 -14.523 1 95.31 51 ALA B N 1
ATOM 1673 C CA . ALA B 1 51 ? -9.555 -15.406 -13.391 1 95.31 51 ALA B CA 1
ATOM 1674 C C . ALA B 1 51 ? -8.875 -14.969 -12.094 1 95.31 51 ALA B C 1
ATOM 1676 O O . ALA B 1 51 ? -9.492 -14.297 -11.258 1 95.31 51 ALA B O 1
ATOM 1677 N N . SER B 1 52 ? -7.625 -15.391 -11.938 1 95.38 52 SER B N 1
ATOM 1678 C CA . SER B 1 52 ? -6.863 -14.969 -10.766 1 95.38 52 SER B CA 1
ATOM 1679 C C . SER B 1 52 ? -6.723 -13.445 -10.719 1 95.38 52 SER B C 1
ATOM 1681 O O . SER B 1 52 ? -6.855 -12.844 -9.648 1 95.38 52 SER B O 1
ATOM 1683 N N . GLN B 1 53 ? -6.492 -12.844 -11.883 1 94.44 53 GLN B N 1
ATOM 1684 C CA . GLN B 1 53 ? -6.348 -11.398 -11.945 1 94.44 53 GLN B CA 1
ATOM 1685 C C . GLN B 1 53 ? -7.645 -10.695 -11.57 1 94.44 53 GLN B C 1
ATOM 1687 O O . GLN B 1 53 ? -7.625 -9.617 -10.961 1 94.44 53 GLN B O 1
ATOM 1692 N N . PHE B 1 54 ? -8.695 -11.25 -11.953 1 94.75 54 PHE B N 1
ATOM 1693 C CA . PHE B 1 54 ? -9.984 -10.664 -11.609 1 94.75 54 PHE B CA 1
ATOM 1694 C C . PHE B 1 54 ? -10.188 -10.656 -10.094 1 94.75 54 PHE B C 1
ATOM 1696 O O . PHE B 1 54 ? -10.617 -9.648 -9.531 1 94.75 54 PHE B O 1
ATOM 1703 N N . VAL B 1 55 ? -9.867 -11.742 -9.422 1 95.88 55 VAL B N 1
ATOM 1704 C CA . VAL B 1 55 ? -9.992 -11.828 -7.973 1 95.88 55 VAL B CA 1
ATOM 1705 C C . VAL B 1 55 ? -9.109 -10.773 -7.309 1 95.88 55 VAL B C 1
ATOM 1707 O O . VAL B 1 55 ? -9.57 -10.031 -6.438 1 95.88 55 VAL B O 1
ATOM 1710 N N . VAL B 1 56 ? -7.902 -10.703 -7.781 1 95.06 56 VAL B N 1
ATOM 1711 C CA . VAL B 1 56 ? -6.938 -9.797 -7.168 1 95.06 56 VAL B CA 1
ATOM 1712 C C . VAL B 1 56 ? -7.34 -8.352 -7.445 1 95.06 56 VAL B C 1
ATOM 1714 O O . VAL B 1 56 ? -7.234 -7.496 -6.566 1 95.06 56 VAL B O 1
ATOM 1717 N N . SER B 1 57 ? -7.777 -8.094 -8.641 1 93.75 57 SER B N 1
ATOM 1718 C CA . SER B 1 57 ? -8.211 -6.746 -8.984 1 93.75 57 SER B CA 1
ATOM 1719 C C . SER B 1 57 ? -9.398 -6.309 -8.125 1 93.75 57 SER B C 1
ATOM 1721 O O . SER B 1 57 ? -9.43 -5.176 -7.641 1 93.75 57 SER B O 1
ATOM 1723 N N . MET B 1 58 ? -10.297 -7.156 -7.973 1 94.25 58 MET B N 1
ATOM 1724 C CA . MET B 1 58 ? -11.445 -6.859 -7.113 1 94.25 58 MET B CA 1
ATOM 1725 C C . MET B 1 58 ? -11 -6.637 -5.676 1 94.25 58 MET B C 1
ATOM 1727 O O . MET B 1 58 ? -11.492 -5.73 -5 1 94.25 58 MET B O 1
ATOM 1731 N N . ALA B 1 59 ? -10.125 -7.445 -5.258 1 94.88 59 ALA B N 1
ATOM 1732 C CA . ALA B 1 59 ? -9.625 -7.352 -3.887 1 94.88 59 ALA B CA 1
ATOM 1733 C C . ALA B 1 59 ? -8.914 -6.023 -3.652 1 94.88 59 ALA B C 1
ATOM 1735 O O . ALA B 1 59 ? -8.961 -5.473 -2.549 1 94.88 59 ALA B O 1
ATOM 1736 N N . PHE B 1 60 ? -8.32 -5.461 -4.676 1 92.75 60 PHE B N 1
ATOM 1737 C CA . PHE B 1 60 ? -7.496 -4.27 -4.496 1 92.75 60 PHE B CA 1
ATOM 1738 C C . PHE B 1 60 ? -8.273 -3.016 -4.875 1 92.75 60 PHE B C 1
ATOM 1740 O O . PHE B 1 60 ? -7.758 -1.902 -4.762 1 92.75 60 PHE B O 1
ATOM 1747 N N . PHE B 1 61 ? -9.484 -3.16 -5.16 1 90.44 61 PHE B N 1
ATOM 1748 C CA . PHE B 1 61 ? -10.328 -2.045 -5.574 1 90.44 61 PHE B CA 1
ATOM 1749 C C . PHE B 1 61 ? -10.391 -0.98 -4.484 1 90.44 61 PHE B C 1
ATOM 1751 O O . PHE B 1 61 ? -10.352 0.217 -4.777 1 90.44 61 PHE B O 1
ATOM 1758 N N . PRO B 1 62 ? -10.461 -1.292 -3.238 1 91.31 62 PRO B N 1
ATOM 1759 C CA . PRO B 1 62 ? -10.539 -0.285 -2.178 1 91.31 62 PRO B CA 1
ATOM 1760 C C . PRO B 1 62 ? -9.336 0.653 -2.164 1 91.31 62 PRO B C 1
ATOM 1762 O O . PRO B 1 62 ? -9.445 1.797 -1.715 1 91.31 62 PRO B O 1
ATOM 1765 N N . TRP B 1 63 ? -8.242 0.233 -2.617 1 89.12 63 TRP B N 1
ATOM 1766 C CA . TRP B 1 63 ? -7.027 1.041 -2.617 1 89.12 63 TRP B CA 1
ATOM 1767 C C . TRP B 1 63 ? -7.133 2.186 -3.621 1 89.12 63 TRP B C 1
ATOM 1769 O O . TRP B 1 63 ? -6.379 3.156 -3.547 1 89.12 63 TRP B O 1
ATOM 1779 N N . SER B 1 64 ? -8.039 2.092 -4.555 1 84.12 64 SER B N 1
ATOM 1780 C CA . SER B 1 64 ? -8.203 3.121 -5.574 1 84.12 64 SER B CA 1
ATOM 1781 C C . SER B 1 64 ? -8.906 4.355 -5.008 1 84.12 64 SER B C 1
ATOM 1783 O O . SER B 1 64 ? -8.766 5.453 -5.543 1 84.12 64 SER B O 1
ATOM 1785 N N . ILE B 1 65 ? -9.562 4.184 -3.914 1 84.19 65 ILE B N 1
ATOM 1786 C CA . ILE B 1 65 ? -10.312 5.305 -3.355 1 84.19 65 ILE B CA 1
ATOM 1787 C C . ILE B 1 65 ? -9.773 5.645 -1.967 1 84.19 65 ILE B C 1
ATOM 1789 O O . ILE B 1 65 ? -10.492 6.195 -1.134 1 84.19 65 ILE B O 1
ATOM 1793 N N . LYS B 1 66 ? -8.531 5.348 -1.699 1 86.25 66 LYS B N 1
ATOM 1794 C CA . LYS B 1 66 ? -7.961 5.43 -0.358 1 86.25 66 LYS B CA 1
ATOM 1795 C C . LYS B 1 66 ? -7.984 6.863 0.163 1 86.25 66 LYS B C 1
ATOM 1797 O O . LYS B 1 66 ? -8.188 7.094 1.357 1 86.25 66 LYS B O 1
ATOM 1802 N N . PRO B 1 67 ? -7.898 7.977 -0.732 1 84.88 67 PRO B N 1
ATOM 1803 C CA . PRO B 1 67 ? -7.98 9.336 -0.191 1 84.88 67 PRO B CA 1
ATOM 1804 C C . PRO B 1 67 ? -9.32 9.625 0.489 1 84.88 67 PRO B C 1
ATOM 1806 O O . PRO B 1 67 ? -9.383 10.438 1.417 1 84.88 67 PRO B O 1
ATOM 1809 N N . LEU B 1 68 ? -10.273 8.945 0.049 1 86 68 LEU B N 1
ATOM 1810 C CA . LEU B 1 68 ? -11.602 9.141 0.608 1 86 68 LEU B CA 1
ATOM 1811 C C . LEU B 1 68 ? -11.641 8.734 2.076 1 86 68 LEU B C 1
ATOM 1813 O O . LEU B 1 68 ? -12.32 9.367 2.885 1 86 68 LEU B O 1
ATOM 1817 N N . TYR B 1 69 ? -10.938 7.73 2.441 1 91.56 69 TYR B N 1
ATOM 1818 C CA . TYR B 1 69 ? -10.906 7.27 3.824 1 91.56 69 TYR B CA 1
ATOM 1819 C C . TYR B 1 69 ? -10.227 8.297 4.727 1 91.56 69 TYR B C 1
ATOM 1821 O O . TYR B 1 69 ? -10.602 8.453 5.891 1 91.56 69 TYR B O 1
ATOM 1829 N N . GLY B 1 70 ? -9.25 8.922 4.164 1 87.56 70 GLY B N 1
ATOM 1830 C CA . GLY B 1 70 ? -8.578 9.984 4.898 1 87.56 70 GLY B CA 1
ATOM 1831 C C . GLY B 1 70 ? -9.477 11.18 5.176 1 87.56 70 GLY B C 1
ATOM 1832 O O . GLY B 1 70 ? -9.484 11.711 6.285 1 87.56 70 GLY B O 1
ATOM 1833 N N . ILE B 1 71 ? -10.156 11.5 4.137 1 84.62 71 ILE B N 1
ATOM 1834 C CA . ILE B 1 71 ? -11.07 12.625 4.277 1 84.62 71 ILE B CA 1
ATOM 1835 C C . ILE B 1 71 ? -12.156 12.281 5.289 1 84.62 71 ILE B C 1
ATOM 1837 O O . ILE B 1 71 ? -12.5 13.102 6.145 1 84.62 71 ILE B O 1
ATOM 1841 N N . LEU B 1 72 ? -12.641 11.117 5.195 1 88 72 LEU B N 1
ATOM 1842 C CA . LEU B 1 72 ? -13.688 10.648 6.105 1 88 72 LEU B CA 1
ATOM 1843 C C . LEU B 1 72 ? -13.211 10.703 7.551 1 88 72 LEU B C 1
ATOM 1845 O O . LEU B 1 72 ? -13.93 11.195 8.43 1 88 72 LEU B O 1
ATOM 1849 N N . SER B 1 73 ? -12.031 10.25 7.797 1 90.56 73 SER B N 1
ATOM 1850 C CA . SER B 1 73 ? -11.5 10.195 9.156 1 90.56 73 SER B CA 1
ATOM 1851 C C . SER B 1 73 ? -11.18 11.586 9.68 1 90.56 73 SER B C 1
ATOM 1853 O O . SER B 1 73 ? -11.18 11.812 10.898 1 90.56 73 SER B O 1
ATOM 1855 N N . ASP B 1 74 ? -10.984 12.516 8.82 1 86.94 74 ASP B N 1
ATOM 1856 C CA . ASP B 1 74 ? -10.625 13.867 9.219 1 86.94 74 ASP B CA 1
ATOM 1857 C C . ASP B 1 74 ? -11.867 14.734 9.43 1 86.94 74 ASP B C 1
ATOM 1859 O O . ASP B 1 74 ? -11.828 15.703 10.188 1 86.94 74 ASP B O 1
ATOM 1863 N N . CYS B 1 75 ? -12.898 14.391 8.719 1 83.56 75 CYS B N 1
ATOM 1864 C CA . CYS B 1 75 ? -14.039 15.289 8.719 1 83.56 75 CYS B CA 1
ATOM 1865 C C . CYS B 1 75 ? -15.133 14.789 9.656 1 83.56 75 CYS B C 1
ATOM 1867 O O . CYS B 1 75 ? -15.906 15.586 10.195 1 83.56 75 CYS B O 1
ATOM 1869 N N . ILE B 1 76 ? -15.289 13.523 9.82 1 86.38 76 ILE B N 1
ATOM 1870 C CA . ILE B 1 76 ? -16.391 12.961 10.586 1 86.38 76 ILE B CA 1
ATOM 1871 C C . ILE B 1 76 ? -15.859 12.297 11.852 1 86.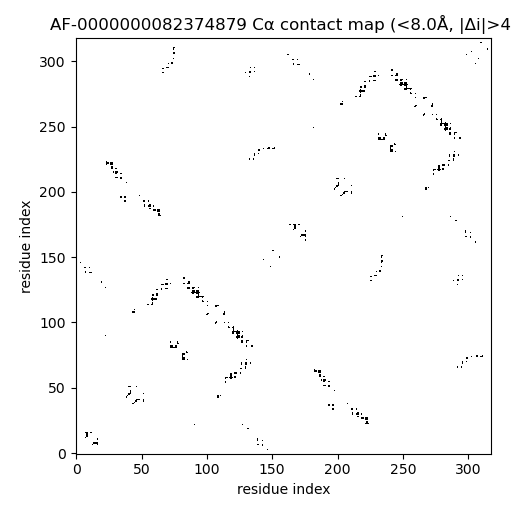38 76 ILE B C 1
ATOM 1873 O O . ILE B 1 76 ? -15.219 11.242 11.781 1 86.38 76 ILE B O 1
ATOM 1877 N N . PRO B 1 77 ? -16.219 12.875 12.969 1 86.38 77 PRO B N 1
ATOM 1878 C CA . PRO B 1 77 ? -15.758 12.242 14.211 1 86.38 77 PRO B CA 1
ATOM 1879 C C . PRO B 1 77 ? -16.609 11.047 14.609 1 86.38 77 PRO B C 1
ATOM 1881 O O . PRO B 1 77 ? -17.812 11.008 14.305 1 86.38 77 PRO B O 1
ATOM 1884 N N . ILE B 1 78 ? -16.031 10.086 15.031 1 85.62 78 ILE B N 1
ATOM 1885 C CA . ILE B 1 78 ? -16.719 8.938 15.633 1 85.62 78 ILE B CA 1
ATOM 1886 C C . ILE B 1 78 ? -16.469 8.93 17.141 1 85.62 78 ILE B C 1
ATOM 1888 O O . ILE B 1 78 ? -15.336 8.805 17.594 1 85.62 78 ILE B O 1
ATOM 1892 N N . GLY B 1 79 ? -17.562 9.07 17.969 1 85.88 79 GLY B N 1
ATOM 1893 C CA . GLY B 1 79 ? -17.422 9.133 19.406 1 85.88 79 GLY B CA 1
ATOM 1894 C C . GLY B 1 79 ? -16.609 10.328 19.891 1 85.88 79 GLY B C 1
ATOM 1895 O O . GLY B 1 79 ? -15.828 10.227 20.828 1 85.88 79 GLY B O 1
ATOM 1896 N N . GLY B 1 80 ? -16.594 11.375 19.125 1 81.38 80 GLY B N 1
ATOM 1897 C CA . GLY B 1 80 ? -15.93 12.609 19.516 1 81.38 80 GLY B CA 1
ATOM 1898 C C . GLY B 1 80 ? -14.469 12.664 19.109 1 81.38 80 GLY B C 1
ATOM 1899 O O . GLY B 1 80 ? -13.797 13.672 19.312 1 81.38 80 GLY B O 1
ATOM 1900 N N . ARG B 1 81 ? -14.016 11.57 18.656 1 84.38 81 ARG B N 1
ATOM 1901 C CA . ARG B 1 81 ? -12.609 11.547 18.25 1 84.38 81 ARG B CA 1
ATOM 1902 C C . ARG B 1 81 ? -12.477 11.352 16.75 1 84.38 81 ARG B C 1
ATOM 1904 O O . ARG B 1 81 ? -13.312 10.688 16.125 1 84.38 81 ARG B O 1
ATOM 1911 N N . LYS B 1 82 ? -11.453 12.047 16.375 1 85.69 82 LYS B N 1
ATOM 1912 C CA . LYS B 1 82 ? -11.125 11.875 14.969 1 85.69 82 LYS B CA 1
ATOM 1913 C C . LYS B 1 82 ? -9.992 10.867 14.789 1 85.69 82 LYS B C 1
ATOM 1915 O O . LYS B 1 82 ? -9.375 10.438 15.766 1 85.69 82 LYS B O 1
ATOM 1920 N N . ARG B 1 83 ? -9.844 10.234 13.648 1 87.31 83 ARG B N 1
ATOM 1921 C CA . ARG B 1 83 ? -8.812 9.375 13.086 1 87.31 83 ARG B CA 1
ATOM 1922 C C . ARG B 1 83 ? -8.641 8.102 13.906 1 87.31 83 ARG B C 1
ATOM 1924 O O . ARG B 1 83 ? -8.555 7.008 13.352 1 87.31 83 ARG B O 1
ATOM 1931 N N . VAL B 1 84 ? -8.633 8.227 15.359 1 85.69 84 VAL B N 1
ATOM 1932 C CA . VAL B 1 84 ? -8.297 7.09 16.203 1 85.69 84 VAL B CA 1
ATOM 1933 C C . VAL B 1 84 ? -9.352 6 16.047 1 85.69 84 VAL B C 1
ATOM 1935 O O . VAL B 1 84 ? -9.023 4.836 15.797 1 85.69 84 VAL B O 1
ATOM 1938 N N . PRO B 1 85 ? -10.602 6.348 16.188 1 90.81 85 PRO B N 1
ATOM 1939 C CA . PRO B 1 85 ? -11.609 5.301 15.992 1 90.81 85 PRO B CA 1
ATOM 1940 C C . PRO B 1 85 ? -11.547 4.676 14.602 1 90.81 85 PRO B C 1
ATOM 1942 O O . PRO B 1 85 ? -11.789 3.475 14.445 1 90.81 85 PRO B O 1
ATOM 1945 N N . TYR B 1 86 ? -11.273 5.418 13.594 1 92.44 86 TYR B N 1
ATOM 1946 C CA . TYR B 1 86 ? -11.133 4.898 12.242 1 92.44 86 TYR B CA 1
ATOM 1947 C C . TYR B 1 86 ? -9.969 3.922 12.148 1 92.44 86 TYR B C 1
ATOM 1949 O O . TYR B 1 86 ? -10.062 2.893 11.477 1 92.44 86 TYR B O 1
ATOM 1957 N N . LEU B 1 87 ? -8.922 4.258 12.812 1 90.81 87 LEU B N 1
ATOM 1958 C CA . LEU B 1 87 ? -7.738 3.4 12.797 1 90.81 87 LEU B CA 1
ATOM 1959 C C . LEU B 1 87 ? -8.031 2.066 13.477 1 90.81 87 LEU B C 1
ATOM 1961 O O . LEU B 1 87 ? -7.602 1.014 13 1 90.81 87 LEU B O 1
ATOM 1965 N N . VAL B 1 88 ? -8.727 2.119 14.547 1 88.06 88 VAL B N 1
ATOM 1966 C CA . VAL B 1 88 ? -9.07 0.909 15.289 1 88.06 88 VAL B CA 1
ATOM 1967 C C . VAL B 1 88 ? -9.969 0.019 14.438 1 88.06 88 VAL B C 1
ATOM 1969 O O . VAL B 1 88 ? -9.695 -1.171 14.266 1 88.06 88 VAL B O 1
ATOM 1972 N N . ILE B 1 89 ? -10.961 0.595 13.875 1 93.06 89 ILE B N 1
ATOM 1973 C CA . ILE B 1 89 ? -11.891 -0.146 13.031 1 93.06 89 ILE B CA 1
ATOM 1974 C C . ILE B 1 89 ? -11.156 -0.719 11.82 1 93.06 89 ILE B C 1
ATOM 1976 O O . ILE B 1 89 ? -11.328 -1.891 11.477 1 93.06 89 ILE B O 1
ATOM 1980 N N . ALA B 1 90 ? -10.367 0.101 11.219 1 93.56 90 ALA B N 1
ATOM 1981 C CA . ALA B 1 90 ? -9.617 -0.304 10.031 1 93.56 90 ALA B CA 1
ATOM 1982 C C . ALA B 1 90 ? -8.68 -1.461 10.344 1 93.56 90 ALA B C 1
ATOM 1984 O O . ALA B 1 90 ? -8.531 -2.389 9.547 1 93.56 90 ALA B O 1
ATOM 1985 N N . THR B 1 91 ? -8.039 -1.4 11.523 1 88.94 91 THR B N 1
ATOM 1986 C CA . THR B 1 91 ? -7.105 -2.447 11.922 1 88.94 91 THR B CA 1
ATOM 1987 C C . THR B 1 91 ? -7.836 -3.771 12.133 1 88.94 91 THR B C 1
ATOM 1989 O O . THR B 1 91 ? -7.352 -4.824 11.711 1 88.94 91 THR B O 1
ATOM 1992 N N . ILE B 1 92 ? -8.93 -3.74 12.703 1 90.38 92 ILE B N 1
ATOM 1993 C CA . ILE B 1 92 ? -9.727 -4.941 12.914 1 90.38 92 ILE B CA 1
ATOM 1994 C C . ILE B 1 92 ? -10.172 -5.508 11.562 1 90.38 92 ILE B C 1
ATOM 1996 O O . ILE B 1 92 ? -10.047 -6.707 11.32 1 90.38 92 ILE B O 1
ATOM 2000 N N . LEU B 1 93 ? -10.641 -4.641 10.727 1 94 93 LEU B N 1
ATOM 2001 C CA . LEU B 1 93 ? -11.117 -5.062 9.414 1 94 93 LEU B CA 1
ATOM 2002 C C . LEU B 1 93 ? -9.984 -5.625 8.578 1 94 93 LEU B C 1
ATOM 2004 O O . LEU B 1 93 ? -10.203 -6.48 7.715 1 94 93 LEU B O 1
ATOM 2008 N N . SER B 1 94 ? -8.789 -5.152 8.789 1 92.75 94 SER B N 1
ATOM 2009 C CA . SER B 1 94 ? -7.645 -5.609 8.008 1 92.75 94 SER B CA 1
ATOM 2010 C C . SER B 1 94 ? -7.148 -6.965 8.508 1 92.75 94 SER B C 1
ATOM 2012 O O . SER B 1 94 ? -6.535 -7.723 7.75 1 92.75 94 SER B O 1
ATOM 2014 N N . LEU B 1 95 ? -7.414 -7.301 9.75 1 90.19 95 LEU B N 1
ATOM 2015 C CA . LEU B 1 95 ? -6.828 -8.492 10.344 1 90.19 95 LEU B CA 1
ATOM 2016 C C . LEU B 1 95 ? -7.84 -9.641 10.375 1 90.19 95 LEU B C 1
ATOM 2018 O O . LEU B 1 95 ? -7.496 -10.781 10.07 1 90.19 95 LEU B O 1
ATOM 2022 N N . PHE B 1 96 ? -9.062 -9.367 10.617 1 93.25 96 PHE B N 1
ATOM 2023 C CA . PHE B 1 96 ? -10.094 -10.367 10.891 1 93.25 96 PHE B CA 1
ATOM 2024 C C . PHE B 1 96 ? -10.312 -11.266 9.68 1 93.25 96 PHE B C 1
ATOM 2026 O O . PHE B 1 96 ? -10.445 -12.484 9.812 1 93.25 96 PHE B O 1
ATOM 2033 N N . PRO B 1 97 ? -10.367 -10.766 8.523 1 96.12 97 PRO B N 1
ATOM 2034 C CA . PRO B 1 97 ? -10.586 -11.641 7.371 1 96.12 97 PRO B CA 1
ATOM 2035 C C . PRO B 1 97 ? -9.5 -12.711 7.23 1 96.12 97 PRO B C 1
ATOM 2037 O O . PRO B 1 97 ? -9.781 -13.828 6.797 1 96.12 97 PRO B O 1
ATOM 2040 N N . TRP B 1 98 ? -8.289 -12.414 7.59 1 94.31 98 TRP B N 1
ATOM 2041 C CA . TRP B 1 98 ? -7.211 -13.391 7.488 1 94.31 98 TRP B CA 1
ATOM 2042 C C . TRP B 1 98 ? -7.457 -14.578 8.422 1 94.31 98 TRP B C 1
ATOM 2044 O O . TRP B 1 98 ? -7.16 -15.719 8.07 1 94.31 98 TRP B O 1
ATOM 2054 N N . VAL B 1 99 ? -7.961 -14.297 9.562 1 93.75 99 VAL B N 1
ATOM 2055 C CA . VAL B 1 99 ? -8.242 -15.352 10.531 1 93.75 99 VAL B CA 1
ATOM 2056 C C . VAL B 1 99 ? -9.305 -16.297 9.969 1 93.75 99 VAL B C 1
ATOM 2058 O O . VAL B 1 99 ? -9.148 -17.516 10.016 1 93.75 99 VAL B O 1
ATOM 2061 N N . PHE B 1 100 ? -10.312 -15.789 9.359 1 95.38 100 PHE B N 1
ATOM 2062 C CA . PHE B 1 100 ? -11.383 -16.594 8.789 1 95.38 100 PHE B CA 1
ATOM 2063 C C . PHE B 1 100 ? -10.867 -17.422 7.613 1 95.38 100 PHE B C 1
ATOM 2065 O O . PHE B 1 100 ? -11.141 -18.625 7.52 1 95.38 100 PHE B O 1
ATOM 2072 N N . LEU B 1 101 ? -10.141 -16.797 6.785 1 96.25 101 LEU B N 1
ATOM 2073 C CA . LEU B 1 101 ? -9.633 -17.5 5.609 1 96.25 101 LEU B CA 1
ATOM 2074 C C . LEU B 1 101 ? -8.602 -18.547 6.004 1 96.25 101 LEU B C 1
ATOM 2076 O O . LEU B 1 101 ? -8.477 -19.578 5.332 1 96.25 101 LEU B O 1
ATOM 2080 N N . GLY B 1 102 ? -7.863 -18.312 7.051 1 94.5 102 GLY B N 1
ATOM 2081 C CA . GLY B 1 102 ? -6.855 -19.266 7.508 1 94.5 102 GLY B CA 1
ATOM 2082 C C . GLY B 1 102 ? -7.441 -20.484 8.195 1 94.5 102 GLY B C 1
ATOM 2083 O O . GLY B 1 102 ? -6.926 -21.594 8.047 1 94.5 102 GLY B O 1
ATOM 2084 N N . VAL B 1 103 ? -8.555 -20.312 8.875 1 94.62 103 VAL B N 1
ATOM 2085 C CA . VAL B 1 103 ? -9.094 -21.375 9.711 1 94.62 103 VAL B CA 1
ATOM 2086 C C . VAL B 1 103 ? -10.172 -22.141 8.953 1 94.62 103 VAL B C 1
ATOM 2088 O O . VAL B 1 103 ? -10.281 -23.359 9.062 1 94.62 103 VAL B O 1
ATOM 2091 N N . ILE B 1 104 ? -10.977 -21.484 8.164 1 96.06 104 ILE B N 1
ATOM 2092 C CA . ILE B 1 104 ? -12.133 -22.094 7.504 1 96.06 104 ILE B CA 1
ATOM 2093 C C . ILE B 1 104 ? -11.797 -22.375 6.043 1 96.06 104 ILE B C 1
ATOM 2095 O O . ILE B 1 104 ? -11.82 -21.469 5.203 1 96.06 104 ILE B O 1
ATOM 2099 N N . SER B 1 105 ? -11.609 -23.594 5.711 1 94.75 105 SER B N 1
ATOM 2100 C CA . SER B 1 105 ? -11.195 -24 4.375 1 94.75 105 SER B CA 1
ATOM 2101 C C . SER B 1 105 ? -12.312 -23.797 3.361 1 94.75 105 SER B C 1
ATOM 2103 O O . SER B 1 105 ? -12.055 -23.5 2.191 1 94.75 105 SER B O 1
ATOM 2105 N N . SER B 1 106 ? -13.516 -23.875 3.795 1 95.5 106 SER B N 1
ATOM 2106 C CA . SER B 1 106 ? -14.641 -23.719 2.883 1 95.5 106 SER B CA 1
ATOM 2107 C C . SER B 1 106 ? -14.703 -22.281 2.34 1 95.5 106 SER B C 1
ATOM 2109 O O . SER B 1 106 ? -15.086 -22.078 1.187 1 95.5 106 SER B O 1
ATOM 2111 N N . LEU B 1 107 ? -14.336 -21.359 3.135 1 94.81 107 LEU B N 1
ATOM 2112 C CA . LEU B 1 107 ? -14.312 -19.953 2.705 1 94.81 107 LEU B CA 1
ATOM 2113 C C . LEU B 1 107 ? -13.141 -19.703 1.755 1 94.81 107 LEU B C 1
ATOM 2115 O O . LEU B 1 107 ? -13.297 -19.016 0.749 1 94.81 107 LEU B O 1
ATOM 2119 N N . ARG B 1 108 ? -12.055 -20.312 2.059 1 94.75 108 ARG B N 1
ATOM 2120 C CA . ARG B 1 108 ? -10.844 -20.109 1.271 1 94.75 108 ARG B CA 1
ATOM 2121 C C . ARG B 1 108 ? -10.953 -20.781 -0.092 1 94.75 108 ARG B C 1
ATOM 2123 O O . ARG B 1 108 ? -10.375 -20.312 -1.072 1 94.75 108 ARG B O 1
ATOM 2130 N N . ASN B 1 109 ? -11.727 -21.859 -0.135 1 96.19 109 ASN B N 1
ATOM 2131 C CA . ASN B 1 109 ? -11.828 -22.641 -1.366 1 96.19 109 ASN B CA 1
ATOM 2132 C C . ASN B 1 109 ? -13 -22.172 -2.227 1 96.19 109 ASN B C 1
ATOM 2134 O O . ASN B 1 109 ? -13.203 -22.688 -3.33 1 96.19 109 ASN B O 1
ATOM 2138 N N . SER B 1 110 ? -13.703 -21.203 -1.752 1 95.81 110 SER B N 1
ATOM 2139 C CA . SER B 1 110 ? -14.781 -20.609 -2.533 1 95.81 110 SER B CA 1
ATOM 2140 C C . SER B 1 110 ? -14.32 -19.328 -3.225 1 95.81 110 SER B C 1
ATOM 2142 O O . SER B 1 110 ? -13.82 -18.422 -2.572 1 95.81 110 SER B O 1
ATOM 2144 N N . TYR B 1 111 ? -14.539 -19.312 -4.469 1 96 111 TYR B N 1
ATOM 2145 C CA . TYR B 1 111 ? -14.148 -18.172 -5.289 1 96 111 TYR B CA 1
ATOM 2146 C C . TYR B 1 111 ? -14.758 -16.875 -4.75 1 96 111 TYR B C 1
ATOM 2148 O O . TYR B 1 111 ? -14.047 -15.891 -4.543 1 96 111 TYR B O 1
ATOM 2156 N N . ASN B 1 112 ? -16 -16.922 -4.473 1 96.25 112 ASN B N 1
ATOM 2157 C CA . ASN B 1 112 ? -16.734 -15.727 -4.062 1 96.25 112 ASN B CA 1
ATOM 2158 C C . ASN B 1 112 ? -16.344 -15.289 -2.65 1 96.25 112 ASN B C 1
ATOM 2160 O O . ASN B 1 112 ? -16.062 -14.117 -2.412 1 96.25 112 ASN B O 1
ATOM 2164 N N . PHE B 1 113 ? -16.312 -16.234 -1.771 1 97.25 113 PHE B N 1
ATOM 2165 C CA . PHE B 1 113 ? -16.016 -15.891 -0.386 1 97.25 113 PHE B CA 1
ATOM 2166 C C . PHE B 1 113 ? -14.57 -15.43 -0.242 1 97.25 113 PHE B C 1
ATOM 2168 O O . PHE B 1 113 ? -14.281 -14.492 0.51 1 97.25 113 PHE B O 1
ATOM 2175 N N . LEU B 1 114 ? -13.695 -16.109 -0.944 1 97.81 114 LEU B N 1
ATOM 2176 C CA . LEU B 1 114 ? -12.305 -15.672 -0.924 1 97.81 114 LEU B CA 1
ATOM 2177 C C . LEU B 1 114 ? -12.188 -14.227 -1.396 1 97.81 114 LEU B C 1
ATOM 2179 O O . LEU B 1 114 ? -11.531 -13.406 -0.744 1 97.81 114 LEU B O 1
ATOM 2183 N N . THR B 1 115 ? -12.891 -13.922 -2.49 1 97.94 115 THR B N 1
ATOM 2184 C CA . THR B 1 115 ? -12.844 -12.586 -3.068 1 97.94 115 THR B CA 1
ATOM 2185 C C . THR B 1 115 ? -13.406 -11.555 -2.092 1 97.94 115 THR B C 1
ATOM 2187 O O . THR B 1 115 ? -12.82 -10.484 -1.905 1 97.94 115 THR B O 1
ATOM 2190 N N . ILE B 1 116 ? -14.438 -11.859 -1.456 1 97.81 116 ILE B N 1
ATOM 2191 C CA . ILE B 1 116 ? -15.102 -10.945 -0.535 1 97.81 116 ILE B CA 1
ATOM 2192 C C . ILE B 1 116 ? -14.195 -10.664 0.661 1 97.81 116 ILE B C 1
ATOM 2194 O O . ILE B 1 116 ? -14 -9.508 1.044 1 97.81 116 ILE B O 1
ATOM 2198 N N . PHE B 1 117 ? -13.648 -11.688 1.272 1 98 117 PHE B N 1
ATOM 2199 C CA . PHE B 1 117 ? -12.82 -11.516 2.457 1 98 117 PHE B CA 1
ATOM 2200 C C . PHE B 1 117 ? -11.523 -10.789 2.109 1 98 117 PHE B C 1
ATOM 2202 O O . PHE B 1 117 ? -11.023 -9.984 2.896 1 98 117 PHE B O 1
ATOM 2209 N N . LEU B 1 118 ? -10.992 -11.07 0.928 1 97.12 118 LEU B N 1
ATOM 2210 C CA . LEU B 1 118 ? -9.805 -10.359 0.489 1 97.12 118 LEU B CA 1
ATOM 2211 C C . LEU B 1 118 ? -10.102 -8.875 0.284 1 97.12 118 LEU B C 1
ATOM 2213 O O . LEU B 1 118 ? -9.289 -8.016 0.628 1 97.12 118 LEU B O 1
ATOM 2217 N N . THR B 1 119 ? -11.281 -8.617 -0.238 1 97.12 119 THR B N 1
ATOM 2218 C CA . THR B 1 119 ? -11.688 -7.23 -0.465 1 97.12 119 THR B CA 1
ATOM 2219 C C . THR B 1 119 ? -11.891 -6.504 0.86 1 97.12 119 THR B C 1
ATOM 2221 O O . THR B 1 119 ? -11.461 -5.359 1.021 1 97.12 119 THR B O 1
ATOM 2224 N N . LEU B 1 120 ? -12.508 -7.172 1.768 1 97.19 120 LEU B N 1
ATOM 2225 C CA . LEU B 1 120 ? -12.742 -6.602 3.088 1 97.19 120 LEU B CA 1
ATOM 2226 C C . LEU B 1 120 ? -11.422 -6.301 3.791 1 97.19 120 LEU B C 1
ATOM 2228 O O . LEU B 1 120 ? -11.266 -5.246 4.41 1 97.19 120 LEU B O 1
ATOM 2232 N N . GLN B 1 121 ? -10.539 -7.238 3.752 1 95.56 121 GLN B N 1
ATOM 2233 C CA . GLN B 1 121 ? -9.227 -7.051 4.355 1 95.56 121 GLN B CA 1
ATOM 2234 C C . GLN B 1 121 ? -8.508 -5.855 3.742 1 95.56 121 GLN B C 1
ATOM 2236 O O . GLN B 1 121 ? -7.891 -5.059 4.457 1 95.56 121 GLN B O 1
ATOM 2241 N N . ASN B 1 122 ? -8.594 -5.688 2.408 1 94.31 122 ASN B N 1
ATOM 2242 C CA . ASN B 1 122 ? -7.93 -4.578 1.73 1 94.31 122 ASN B CA 1
ATOM 2243 C C . ASN B 1 122 ? -8.617 -3.248 2.02 1 94.31 122 ASN B C 1
ATOM 2245 O O . ASN B 1 122 ? -7.973 -2.201 2.047 1 94.31 122 ASN B O 1
ATOM 2249 N N . PHE B 1 123 ? -9.891 -3.352 2.256 1 95.94 123 PHE B N 1
ATOM 2250 C CA . PHE B 1 123 ? -10.609 -2.158 2.688 1 95.94 123 PHE B CA 1
ATOM 2251 C C . PHE B 1 123 ? -10.062 -1.652 4.02 1 95.94 123 PHE B C 1
ATOM 2253 O O . PHE B 1 123 ? -9.742 -0.47 4.156 1 95.94 123 PHE B O 1
ATOM 2260 N N . GLY B 1 124 ? -9.945 -2.52 4.922 1 94.56 124 GLY B N 1
ATOM 2261 C CA . GLY B 1 124 ? -9.375 -2.166 6.211 1 94.56 124 GLY B CA 1
ATOM 2262 C C . GLY B 1 124 ? -7.93 -1.711 6.113 1 94.56 124 GLY B C 1
ATOM 2263 O O . GLY B 1 124 ? -7.543 -0.718 6.734 1 94.56 124 GLY B O 1
ATOM 2264 N N . SER B 1 125 ? -7.156 -2.371 5.336 1 92.69 125 SER B N 1
ATOM 2265 C CA . SER B 1 125 ? -5.738 -2.064 5.195 1 92.69 125 SER B CA 1
ATOM 2266 C C . SER B 1 125 ? -5.527 -0.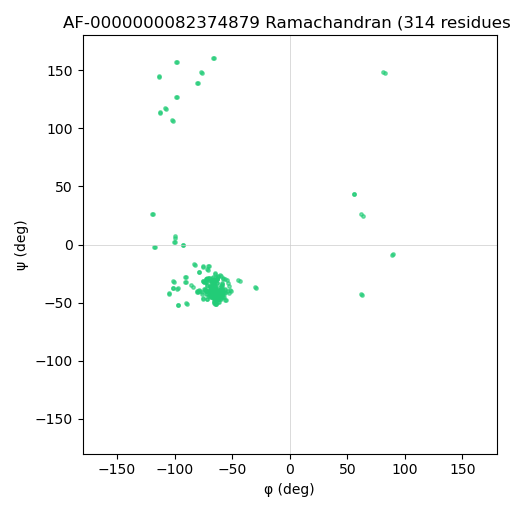697 4.555 1 92.69 125 SER B C 1
ATOM 2268 O O . SER B 1 125 ? -4.664 0.071 4.988 1 92.69 125 SER B O 1
ATOM 2270 N N . ALA B 1 126 ? -6.285 -0.43 3.482 1 92.25 126 ALA B N 1
ATOM 2271 C CA . ALA B 1 126 ? -6.18 0.865 2.814 1 92.25 126 ALA B CA 1
ATOM 2272 C C . ALA B 1 126 ? -6.547 2.004 3.764 1 92.25 126 ALA B C 1
ATOM 2274 O O . ALA B 1 126 ? -5.867 3.033 3.799 1 92.25 126 ALA B O 1
ATOM 2275 N N . MET B 1 127 ? -7.598 1.809 4.512 1 93.94 127 MET B N 1
ATOM 2276 C CA . MET B 1 127 ? -8.023 2.822 5.477 1 93.94 127 MET B CA 1
ATOM 2277 C C . MET B 1 127 ? -6.977 3.006 6.57 1 93.94 127 MET B C 1
ATOM 2279 O O . MET B 1 127 ? -6.617 4.137 6.906 1 93.94 127 MET B O 1
ATOM 2283 N N . ALA B 1 128 ? -6.508 1.898 7.094 1 91.88 128 ALA B N 1
ATOM 2284 C CA . ALA B 1 128 ? -5.473 1.979 8.125 1 91.88 128 ALA B CA 1
ATOM 2285 C C . ALA B 1 128 ? -4.234 2.699 7.602 1 91.88 128 ALA B C 1
ATOM 2287 O O . ALA B 1 128 ? -3.637 3.514 8.312 1 91.88 128 ALA B O 1
ATOM 2288 N N . ASP B 1 129 ? -3.904 2.455 6.406 1 91.75 129 ASP B N 1
ATOM 2289 C CA . ASP B 1 129 ? -2.721 3.033 5.777 1 91.75 129 ASP B CA 1
ATOM 2290 C C . ASP B 1 129 ? -2.838 4.555 5.676 1 91.75 129 ASP B C 1
ATOM 2292 O O . ASP B 1 129 ? -1.94 5.281 6.109 1 91.75 129 ASP B O 1
ATOM 2296 N N . VAL B 1 130 ? -3.92 4.977 5.148 1 91.44 130 VAL B N 1
ATOM 2297 C CA . VAL B 1 130 ? -4.082 6.406 4.906 1 91.44 130 VAL B CA 1
ATOM 2298 C C . VAL B 1 130 ? -4.195 7.145 6.238 1 91.44 130 VAL B C 1
ATOM 2300 O O . VAL B 1 130 ? -3.646 8.234 6.398 1 91.44 130 VAL B O 1
ATOM 2303 N N . VAL B 1 131 ? -4.895 6.609 7.203 1 91.81 131 VAL B N 1
ATOM 2304 C CA . VAL B 1 131 ? -5.141 7.277 8.477 1 91.81 131 VAL B CA 1
ATOM 2305 C C . VAL B 1 131 ? -3.846 7.344 9.281 1 91.81 131 VAL B C 1
ATOM 2307 O O . VAL B 1 131 ? -3.51 8.383 9.852 1 91.81 131 VAL B O 1
ATOM 2310 N N . ILE B 1 132 ? -3.125 6.254 9.312 1 90.81 132 ILE B N 1
ATOM 2311 C CA . ILE B 1 132 ? -1.894 6.227 10.094 1 90.81 132 ILE B CA 1
ATOM 2312 C C . ILE B 1 132 ? -0.861 7.16 9.461 1 90.81 132 ILE B C 1
ATOM 2314 O O . ILE B 1 132 ? -0.096 7.82 10.164 1 90.81 132 ILE B O 1
ATOM 2318 N N . ASP B 1 133 ? -0.778 7.219 8.195 1 89.81 133 ASP B N 1
ATOM 2319 C CA . ASP B 1 133 ? 0.152 8.109 7.508 1 89.81 133 ASP B CA 1
ATOM 2320 C C . ASP B 1 133 ? -0.176 9.578 7.801 1 89.81 133 ASP B C 1
ATOM 2322 O O . ASP B 1 133 ? 0.727 10.398 7.957 1 89.81 133 ASP B O 1
ATOM 2326 N N . ALA B 1 134 ? -1.435 9.883 7.824 1 88.81 134 ALA B N 1
ATOM 2327 C CA . ALA B 1 134 ? -1.863 11.234 8.164 1 88.81 134 ALA B CA 1
ATOM 2328 C C . ALA B 1 134 ? -1.465 11.594 9.594 1 88.81 134 ALA B C 1
ATOM 2330 O O . ALA B 1 134 ? -1.016 12.719 9.852 1 88.81 134 ALA B O 1
ATOM 2331 N N . MET B 1 135 ? -1.642 10.672 10.43 1 86.19 135 MET B N 1
ATOM 2332 C CA . MET B 1 135 ? -1.308 10.906 11.836 1 86.19 135 MET B CA 1
ATOM 2333 C C . MET B 1 135 ? 0.193 11.117 12.008 1 86.19 135 MET B C 1
ATOM 2335 O O . MET B 1 135 ? 0.621 11.992 12.766 1 86.19 135 MET B O 1
ATOM 2339 N N . ILE B 1 136 ? 0.954 10.352 11.352 1 86 136 ILE B N 1
ATOM 2340 C CA . ILE B 1 136 ? 2.408 10.461 11.422 1 86 136 ILE B CA 1
ATOM 2341 C C . ILE B 1 136 ? 2.857 11.797 10.828 1 86 136 ILE B C 1
ATOM 2343 O O . ILE B 1 136 ? 3.705 12.477 11.406 1 86 136 ILE B O 1
ATOM 2347 N N . ALA B 1 137 ? 2.285 12.141 9.719 1 84.69 137 ALA B N 1
ATOM 2348 C CA . ALA B 1 137 ? 2.631 13.398 9.078 1 84.69 137 ALA B CA 1
ATOM 2349 C C . ALA B 1 137 ? 2.334 14.586 9.992 1 84.69 137 ALA B C 1
ATOM 2351 O O . ALA B 1 137 ? 3.115 15.539 10.055 1 84.69 137 ALA B O 1
ATOM 2352 N N . GLU B 1 138 ? 1.3 14.516 10.672 1 83.12 138 GLU B N 1
ATOM 2353 C CA . GLU B 1 138 ? 0.924 15.578 11.602 1 83.12 138 GLU B CA 1
ATOM 2354 C C . GLU B 1 138 ? 1.875 15.633 12.789 1 83.12 138 GLU B C 1
ATOM 2356 O O . GLU B 1 138 ? 2.236 16.719 13.258 1 83.12 138 GLU B O 1
ATOM 2361 N N . ALA B 1 139 ? 2.18 14.477 13.242 1 80.5 139 ALA B N 1
ATOM 2362 C CA . ALA B 1 139 ? 3.096 14.398 14.375 1 80.5 139 ALA B CA 1
ATOM 2363 C C . ALA B 1 139 ? 4.465 14.977 14.016 1 80.5 139 ALA B C 1
ATOM 2365 O O . ALA B 1 139 ? 5.066 15.695 14.812 1 80.5 139 ALA B O 1
ATOM 2366 N N . VAL B 1 140 ? 4.934 14.672 12.875 1 77.19 140 VAL B N 1
ATOM 2367 C CA . VAL B 1 140 ? 6.234 15.141 12.414 1 77.19 140 VAL B CA 1
ATOM 2368 C C . VAL B 1 140 ? 6.199 16.656 12.219 1 77.19 140 VAL B C 1
ATOM 2370 O O . VAL B 1 140 ? 7.152 17.359 12.562 1 77.19 140 VAL B O 1
ATOM 2373 N N . ARG B 1 141 ? 5.172 17.141 11.734 1 76 141 ARG B N 1
ATOM 2374 C CA . ARG B 1 141 ? 5.031 18.562 11.5 1 76 141 ARG B CA 1
ATOM 2375 C C . ARG B 1 141 ? 4.961 19.344 12.812 1 76 141 ARG B C 1
ATOM 2377 O O . ARG B 1 141 ? 5.496 20.453 12.922 1 76 141 ARG B O 1
ATOM 2384 N N . SER B 1 142 ? 4.289 18.75 13.633 1 73.56 142 SER B N 1
ATOM 2385 C CA . SER B 1 142 ? 4.172 19.406 14.93 1 73.56 142 SER B CA 1
ATOM 2386 C C . SER B 1 142 ? 5.516 19.453 15.648 1 73.56 142 SER B C 1
ATOM 2388 O O . SER B 1 142 ? 5.762 20.359 16.453 1 73.56 142 SER B O 1
ATOM 2390 N N . GLU B 1 143 ? 6.27 18.453 15.359 1 65 143 GLU B N 1
ATOM 2391 C CA . GLU B 1 143 ? 7.582 18.391 16 1 65 143 GLU B CA 1
ATOM 2392 C C . GLU B 1 143 ? 8.617 19.188 15.203 1 65 143 GLU B C 1
ATOM 2394 O O . GLU B 1 143 ? 9.695 19.5 15.711 1 65 143 GLU B O 1
ATOM 2399 N N . ARG B 1 144 ? 8.531 19.219 13.836 1 60.78 144 ARG B N 1
ATOM 2400 C CA . ARG B 1 144 ? 9.469 19.906 12.945 1 60.78 144 ARG B CA 1
ATOM 2401 C C . ARG B 1 144 ? 10.086 21.109 13.633 1 60.78 144 ARG B C 1
ATOM 2403 O O . ARG B 1 144 ? 11.258 21.438 13.406 1 60.78 144 ARG B O 1
ATOM 2410 N N . TYR B 1 145 ? 9.328 21.828 14.438 1 54.38 145 TYR B N 1
ATOM 2411 C CA . TYR B 1 145 ? 10.07 22.938 15.047 1 54.38 145 TYR B CA 1
ATOM 2412 C C . TYR B 1 145 ? 11.297 22.422 15.789 1 54.38 145 TYR B C 1
ATOM 2414 O O . TYR B 1 145 ? 12.352 23.047 15.781 1 54.38 145 TYR B O 1
ATOM 2422 N N . GLY B 1 146 ? 11.266 21.25 16.297 1 49.97 146 GLY B N 1
ATOM 2423 C CA . GLY B 1 146 ? 12.414 20.75 17.031 1 49.97 146 GLY B CA 1
ATOM 2424 C C . GLY B 1 146 ? 13.227 19.734 16.266 1 49.97 146 GLY B C 1
ATOM 2425 O O . GLY B 1 146 ? 14.453 19.797 16.234 1 49.97 146 GLY B O 1
ATOM 2426 N N . CYS B 1 147 ? 12.695 18.875 15.625 1 52.81 147 CYS B N 1
ATOM 2427 C CA . CYS B 1 147 ? 13.281 17.656 15.07 1 52.81 147 CYS B CA 1
ATOM 2428 C C . CYS B 1 147 ? 14.109 17.969 13.828 1 52.81 147 CYS B C 1
ATOM 2430 O O . CYS B 1 147 ? 15.188 17.406 13.641 1 52.81 147 CYS B O 1
ATOM 2432 N N . CYS B 1 148 ? 13.57 18.875 12.914 1 54.25 148 CYS B N 1
ATOM 2433 C CA . CYS B 1 148 ? 14.312 19.203 11.703 1 54.25 148 CYS B CA 1
ATOM 2434 C C . CYS B 1 148 ? 15.727 19.672 12.047 1 54.25 148 CYS B C 1
ATOM 2436 O O . CYS B 1 148 ? 16.688 19.344 11.336 1 54.25 148 CYS B O 1
ATOM 2438 N N . ALA B 1 149 ? 15.734 20.281 13.109 1 53.34 149 ALA B N 1
ATOM 2439 C CA . ALA B 1 149 ? 17.047 20.75 13.555 1 53.34 149 ALA B CA 1
ATOM 2440 C C . ALA B 1 149 ? 17.953 19.562 13.922 1 53.34 149 ALA B C 1
ATOM 2442 O O . ALA B 1 149 ? 19.125 19.531 13.562 1 53.34 149 ALA B O 1
ATOM 2443 N N . GLN B 1 150 ? 17.344 18.594 14.523 1 53.81 150 GLN B N 1
ATOM 2444 C CA . GLN B 1 150 ? 18.156 17.484 15.008 1 53.81 150 GLN B CA 1
ATOM 2445 C C . GLN B 1 150 ? 18.516 16.516 13.875 1 53.81 150 GLN B C 1
ATOM 2447 O O . GLN B 1 150 ? 19.625 16 13.82 1 53.81 150 GLN B O 1
ATOM 2452 N N . LEU B 1 151 ? 17.594 16.281 13.062 1 53.94 151 LEU B N 1
ATOM 2453 C CA . LEU B 1 151 ? 17.859 15.391 11.938 1 53.94 151 LEU B CA 1
ATOM 2454 C C . LEU B 1 151 ? 18.938 15.977 11.023 1 53.94 151 LEU B C 1
ATOM 2456 O O . LEU B 1 151 ? 19.797 15.258 10.531 1 53.94 151 LEU B O 1
ATOM 2460 N N . HIS B 1 152 ? 18.75 17.281 10.727 1 52.91 152 HIS B N 1
ATOM 2461 C CA . HIS B 1 152 ? 19.812 17.953 9.992 1 52.91 152 HIS B CA 1
ATOM 2462 C C . HIS B 1 152 ? 21.156 17.75 10.672 1 52.91 152 HIS B C 1
ATOM 2464 O O . HIS B 1 152 ? 22.172 17.5 10 1 52.91 152 HIS B O 1
ATOM 2470 N N . LEU B 1 153 ? 21.031 17.812 11.938 1 50.78 153 LEU B N 1
ATOM 2471 C CA . LEU B 1 153 ? 22.281 17.609 12.672 1 50.78 153 LEU B CA 1
ATOM 2472 C C . LEU B 1 153 ? 22.766 16.172 12.516 1 50.78 153 LEU B C 1
ATOM 2474 O O . LEU B 1 153 ? 23.969 15.945 12.312 1 50.78 153 LEU B O 1
ATOM 2478 N N . LYS B 1 154 ? 21.859 15.25 12.641 1 52.28 154 LYS B N 1
ATOM 2479 C CA . LYS B 1 154 ? 22.266 13.852 12.586 1 52.28 154 LYS B CA 1
ATOM 2480 C C . LYS B 1 154 ? 22.656 13.445 11.172 1 52.28 154 LYS B C 1
ATOM 2482 O O . LYS B 1 154 ? 23.625 12.688 10.984 1 52.28 154 LYS B O 1
ATOM 2487 N N . LEU B 1 155 ? 21.875 13.891 10.234 1 49.91 155 LEU B N 1
ATOM 2488 C CA . LEU B 1 155 ? 22.297 13.633 8.852 1 49.91 155 LEU B CA 1
ATOM 2489 C C . LEU B 1 155 ? 23.656 14.258 8.562 1 49.91 155 LEU B C 1
ATOM 2491 O O . LEU B 1 155 ? 24.438 13.703 7.797 1 49.91 155 LEU B O 1
ATOM 2495 N N . GLN B 1 156 ? 23.812 15.328 9.148 1 48.44 156 GLN B N 1
ATOM 2496 C CA . GLN B 1 156 ? 25.141 15.945 9.047 1 48.44 156 GLN B CA 1
ATOM 2497 C C . GLN B 1 156 ? 26.203 15.062 9.695 1 48.44 156 GLN B C 1
ATOM 2499 O O . GLN B 1 156 ? 27.328 14.977 9.195 1 48.44 156 GLN B O 1
ATOM 2504 N N . ILE B 1 157 ? 25.719 14.438 10.695 1 47.28 157 ILE B N 1
ATOM 2505 C CA . ILE B 1 157 ? 26.703 13.586 11.352 1 47.28 157 ILE B CA 1
ATOM 2506 C C . ILE B 1 157 ? 26.906 12.312 10.547 1 47.28 157 ILE B C 1
ATOM 2508 O O . ILE B 1 157 ? 28.016 11.766 10.5 1 47.28 157 ILE B O 1
ATOM 2512 N N . LEU B 1 158 ? 25.828 11.906 10.102 1 45.31 158 LEU B N 1
ATOM 2513 C CA . LEU B 1 158 ? 25.953 10.656 9.367 1 45.31 158 LEU B CA 1
ATOM 2514 C C . LEU B 1 158 ? 26.703 10.867 8.055 1 45.31 158 LEU B C 1
ATOM 2516 O O . LEU B 1 158 ? 27.281 9.922 7.512 1 45.31 158 LEU B O 1
ATOM 2520 N N . PHE B 1 159 ? 26.453 11.977 7.391 1 41.72 159 PHE B N 1
ATOM 2521 C CA . PHE B 1 159 ? 27.281 12.266 6.223 1 41.72 159 PHE B CA 1
ATOM 2522 C C . PHE B 1 159 ? 28.406 13.227 6.578 1 41.72 159 PHE B C 1
ATOM 2524 O O . PHE B 1 159 ? 28.219 14.117 7.41 1 41.72 159 PHE B O 1
#

Nearest PDB structures (foldseek):
  1qu7-assembly1_B  TM=2.408E-01  e=4.358E+00  Escherichia coli
  3g67-assembly1_B  TM=1.760E-01  e=2.783E+00  Thermotoga maritima
  3g6b-assembly1_B  TM=1.730E-01  e=4.146E+00  Thermotoga maritima
  1qu7-assembly1_B  TM=2.407E-01  e=4.358E+00  Escherichia coli
  3g67-assembly1_B  TM=1.761E-01  e=2.783E+00  Thermotoga maritima

Solvent-accessible surface area (backbone atoms only — not comparable to full-atom values): 15947 Å² total; per-residue (Å²): 115,66,58,61,52,47,48,45,31,69,72,60,31,65,68,45,54,52,50,51,49,50,52,35,52,54,57,48,49,44,50,57,56,51,50,52,47,53,45,44,38,42,73,69,67,57,43,50,72,69,57,43,43,50,42,48,47,57,17,43,46,46,51,51,51,28,70,55,44,35,51,46,26,72,54,50,60,53,94,85,33,56,41,57,56,52,37,52,52,14,47,48,38,34,47,51,37,55,56,49,44,72,72,36,60,72,41,50,72,28,72,65,51,35,33,50,38,44,23,44,18,32,40,11,42,29,36,27,49,39,39,53,42,32,50,48,44,50,53,49,58,71,39,39,83,58,46,35,59,49,48,54,49,45,51,50,64,73,90,117,65,57,59,51,47,48,44,31,70,71,60,30,62,67,45,53,50,50,52,50,50,51,38,52,53,57,46,47,44,50,59,56,52,50,52,48,53,46,44,37,42,74,70,66,56,43,51,73,69,57,43,45,50,42,49,45,58,17,44,46,48,50,51,51,28,68,54,45,35,50,45,27,71,55,51,60,52,94,85,33,55,42,56,56,51,35,53,54,14,47,49,38,34,47,50,35,54,54,49,44,73,70,36,61,70,43,50,72,28,72,65,50,35,34,49,38,44,25,44,19,32,39,11,42,29,36,27,49,39,38,51,42,30,50,49,45,50,53,48,58,70,38,38,83,58,45,35,59,48,48,54,48,45,51,49,64,72,90

pLDDT: mean 82.08, std 16.47, range [37.84, 98.06]

Organism: Colocasia esculenta (NCBI:txid4460)

Sequence (318 aa):
MAGWVSGMREAFGASFLWLVSFIYFTQGFRSFVWTAVSYQLKDILKLSPSASQFVVSMAFFPWSIKPLYGILSDCIPIGGRKRVPYLVIATILSLFPWVFLGVISSLRNSYNFLTIFLTLQNFGSAMADVVIDAMIAEAVRSERYGCCAQLHLKLQILFMAGWVSGMREAFGASFLWLVSFIYFTQGFRSFVWTAVSYQLKDILKLSPSASQFVVSMAFFPWSIKPLYGILSDCIPIGGRKRVPYLVIATILSLFPWVFLGVISSLRNSYNFLTIFLTLQNFGSAMADVVIDAMIAEAVRSERYGCCAQLHLKLQILF

Radius of gyration: 20.24 Å; Cα contacts (8 Å, |Δi|>4): 339; chains: 2; bounding box: 55×52×46 Å

Secondary structure (DSSP, 8-state):
-HHHHHHHHHHH-HHHHHHHHHHHHHHHTHHHHHHHHHHIIIIIS---HHHHHHHHHHHHGGGGGHHHHHHHHHHS-BTTBSSHHHHHHHHHHHHHHHHHHHH-HHHHT-HHHHHHHHHHHHHHHHHHHHHHHHHHHHHHHHHHHHHHHHHHHHHHHH-/-HHHHHHHHHHH-HHHHHHHHHHHHHHHTHHHHHHHHHHIIIIIS---HHHHHHHHHHHHGGGGGHHHHHHHHHHS-BTTBSSHHHHHHHHHHHHHHHHHHHH-HHHHT-HHHHHHHHHHHHHHHHHHHHHHHHHHHHHHHHHHHHHHHHHHHHHHHH-

InterPro domains:
  IPR036259 MFS transporter superfamily [G3DSA:1.20.1250.20] (11-149)
  IPR036259 MFS transporter superfamily [SSF103473] (16-146)
  IPR039309 Biopterin transporter family [PF03092] (27-144)
  IPR039309 Biopterin transporter family [PTHR31585] (3-144)

Foldseek 3Di:
DVVLVVLLCVVVNPVLVVLLVVLVVVVVCVVVVVVVLLCLVCVVLNDDPVLSVVLVCLLQVLLVCLVVLVVCQVPDDDPPDGLVVQLVVLVCQLPVLSVCCVPPVVQSNDSVSVSVSSNSNNNSSSSNVSSSVVVVVVSCVVCCVPVVVVVVVVVVVVD/DVVLVVLLCVVVNPVLVVLLVVLVVVVVCVVVVVVVLLCLVCVVLNDDPVLSVVLVCLLQVLLVCLVVLVVCQVPDDDPPDGLVVQLVVLVCQLPVLSVCCVPPVVQSNDSVSVSVSSNSNNNSSSSNVSSSVVVVVVSCVVCCVPVVVVVVVVVVVVD